Protein AF-X0V8N0-F1 (afdb_monomer_lite)

pLDDT: mean 82.79, std 15.06, range [42.12, 96.75]

Radius of gyration: 15.92 Å; chains: 1; bounding box: 40×31×39 Å

Foldseek 3Di:
DDWDDDLWIKDKWWDDFQAKTKDKDFDVPDPVCPVPDFAALVVDWKKKKKKKAWQDKDWDDQPWWKFKWWKWWKQALVRDIAMEIETAAIHVVLVPPPDFDLVPQFDFSDDDDRYTYGHNHHDDHPDMDIDIDRVSVRCCVRPNRDGNMGTNTIIIMIITGTTTITIMMIMHDTDMDD

Structure (mmCIF, N/CA/C/O backbone):
data_AF-X0V8N0-F1
#
_entry.id   AF-X0V8N0-F1
#
loop_
_atom_site.group_PDB
_atom_site.id
_atom_site.type_symbol
_atom_site.label_atom_id
_atom_site.label_alt_id
_atom_site.label_comp_id
_atom_site.label_asym_id
_atom_site.label_entity_id
_atom_site.label_seq_id
_atom_site.pdbx_PDB_ins_code
_atom_site.Cartn_x
_atom_site.Cartn_y
_atom_site.Cartn_z
_atom_site.occupancy
_atom_site.B_iso_or_equiv
_atom_site.auth_seq_id
_atom_site.auth_comp_id
_atom_site.auth_asym_id
_atom_site.auth_atom_id
_atom_site.pdbx_PDB_model_num
ATOM 1 N N . TRP A 1 1 ? 2.364 11.761 -14.036 1.00 79.00 1 TRP A N 1
ATOM 2 C CA . TRP A 1 1 ? 1.672 10.643 -13.364 1.00 79.00 1 TRP A CA 1
ATOM 3 C C . TRP A 1 1 ? 0.194 10.666 -13.740 1.00 79.00 1 TRP A C 1
ATOM 5 O O . TRP A 1 1 ? -0.303 11.727 -14.101 1.00 79.00 1 TRP A O 1
ATOM 15 N N . ASN A 1 2 ? -0.487 9.518 -13.734 1.00 86.25 2 ASN A N 1
ATOM 16 C CA . ASN A 1 2 ? -1.926 9.413 -14.002 1.00 86.25 2 ASN A CA 1
ATOM 17 C C . ASN A 1 2 ? -2.535 8.234 -13.227 1.00 86.25 2 ASN A C 1
ATOM 19 O O . ASN A 1 2 ? -1.891 7.192 -13.111 1.00 86.25 2 ASN A O 1
ATOM 23 N N . ILE A 1 3 ? -3.773 8.388 -12.754 1.00 82.44 3 ILE A N 1
ATOM 24 C CA . ILE A 1 3 ? -4.594 7.297 -12.215 1.00 82.44 3 ILE A CA 1
ATOM 25 C C . ILE A 1 3 ? -5.885 7.258 -13.029 1.00 82.44 3 ILE A C 1
ATOM 27 O O . ILE A 1 3 ? -6.584 8.267 -13.121 1.00 82.44 3 ILE A O 1
ATOM 31 N N . SER A 1 4 ? -6.209 6.111 -13.619 1.00 82.50 4 SER A N 1
ATOM 32 C CA . SER A 1 4 ? -7.462 5.916 -14.353 1.00 82.50 4 SER A CA 1
ATOM 33 C C . SER A 1 4 ? -8.326 4.856 -13.690 1.00 82.50 4 SER A C 1
ATOM 35 O O . SER A 1 4 ? -7.846 3.764 -13.390 1.00 82.50 4 SER A O 1
ATOM 37 N N . PHE A 1 5 ? -9.609 5.172 -13.532 1.00 80.31 5 PHE A N 1
ATOM 38 C CA . PHE A 1 5 ? -10.616 4.280 -12.968 1.00 80.31 5 PHE A CA 1
ATOM 39 C C . PHE A 1 5 ? -11.540 3.795 -14.085 1.00 80.31 5 PHE A C 1
ATOM 41 O O . PHE A 1 5 ? -12.177 4.595 -14.771 1.00 80.31 5 PHE A O 1
ATOM 48 N N . SER A 1 6 ? -11.577 2.484 -14.284 1.00 80.69 6 SER A N 1
ATOM 49 C CA . SER A 1 6 ? -12.434 1.789 -15.248 1.00 80.69 6 SER A CA 1
ATOM 50 C C . SER A 1 6 ? -13.005 0.537 -14.571 1.00 80.69 6 SER A C 1
ATOM 52 O O . SER A 1 6 ? -13.257 0.575 -13.369 1.00 80.69 6 SER A O 1
ATOM 54 N N . ASP A 1 7 ? -13.133 -0.583 -15.286 1.00 76.69 7 ASP A N 1
ATOM 55 C CA . ASP A 1 7 ? -13.326 -1.897 -14.657 1.00 76.69 7 ASP A CA 1
ATOM 56 C C . ASP A 1 7 ? -12.169 -2.238 -13.696 1.00 76.69 7 ASP A C 1
ATOM 58 O O . ASP A 1 7 ? -12.340 -3.025 -12.775 1.00 76.69 7 ASP A O 1
ATOM 62 N N . ARG A 1 8 ? -10.995 -1.619 -13.902 1.00 82.81 8 ARG A N 1
ATOM 63 C CA . ARG A 1 8 ? -9.809 -1.699 -13.039 1.00 82.81 8 ARG A CA 1
ATOM 64 C C . ARG A 1 8 ? -9.240 -0.321 -12.743 1.00 82.81 8 ARG A C 1
ATOM 66 O O . ARG A 1 8 ? -9.449 0.625 -13.514 1.00 82.81 8 ARG A O 1
ATOM 73 N N . THR A 1 9 ? -8.457 -0.231 -11.671 1.00 87.69 9 THR A N 1
ATOM 74 C CA . THR A 1 9 ? -7.629 0.943 -11.383 1.00 87.69 9 THR A CA 1
ATOM 75 C C . THR A 1 9 ? -6.267 0.766 -12.048 1.00 87.69 9 THR A C 1
ATOM 77 O O . THR A 1 9 ? -5.606 -0.253 -11.859 1.00 87.69 9 THR A O 1
ATOM 80 N N . SER A 1 10 ? -5.826 1.749 -12.828 1.00 90.38 10 SER A N 1
ATOM 81 C CA . SER A 1 10 ? -4.471 1.775 -13.392 1.00 90.38 10 SER A CA 1
ATOM 82 C C . SER A 1 10 ? -3.706 2.978 -12.870 1.00 90.38 10 SER A C 1
ATOM 84 O O . SER A 1 10 ? -4.224 4.093 -12.862 1.00 90.38 10 SER A O 1
ATOM 86 N N . ILE A 1 11 ? -2.469 2.741 -12.452 1.00 90.88 11 ILE A N 1
ATOM 87 C CA . ILE A 1 11 ? -1.559 3.712 -11.856 1.00 90.88 11 ILE A CA 1
ATOM 88 C C . ILE A 1 11 ? -0.336 3.787 -12.766 1.00 90.88 11 ILE A C 1
ATOM 90 O O . ILE A 1 11 ? 0.360 2.793 -12.975 1.00 90.88 11 ILE A O 1
ATOM 94 N N . ALA A 1 12 ? -0.091 4.971 -13.321 1.00 91.12 12 ALA A N 1
ATOM 95 C CA . ALA A 1 12 ? 1.043 5.242 -14.190 1.00 91.12 12 ALA A CA 1
ATOM 96 C C . ALA A 1 12 ? 1.953 6.296 -13.549 1.00 91.12 12 ALA A C 1
ATOM 98 O O . ALA A 1 12 ? 1.616 7.491 -13.519 1.00 91.12 12 ALA A O 1
ATOM 99 N N . LEU A 1 13 ? 3.123 5.864 -13.073 1.00 90.06 13 LEU A N 1
ATOM 100 C CA . LEU A 1 13 ? 4.190 6.759 -12.635 1.00 90.06 13 LEU A CA 1
ATOM 101 C C . LEU A 1 13 ? 5.225 6.873 -13.748 1.00 90.06 13 LEU A C 1
ATOM 103 O O . LEU A 1 13 ? 5.801 5.878 -14.179 1.00 90.06 13 LEU A O 1
ATOM 107 N N . ARG A 1 14 ? 5.451 8.105 -14.200 1.00 88.00 14 ARG A N 1
ATOM 108 C CA . ARG A 1 14 ? 6.528 8.433 -15.126 1.00 88.00 14 ARG A CA 1
ATOM 109 C C . ARG A 1 14 ? 7.211 9.706 -14.665 1.00 88.00 14 ARG A C 1
ATOM 111 O O . ARG A 1 14 ? 6.539 10.739 -14.573 1.00 88.00 14 ARG A O 1
ATOM 118 N N . THR A 1 15 ? 8.502 9.613 -14.385 1.00 85.00 15 THR A N 1
ATOM 119 C CA . THR A 1 15 ? 9.376 10.748 -14.061 1.00 85.00 15 THR A CA 1
ATOM 120 C C . THR A 1 15 ? 10.315 11.006 -15.246 1.00 85.00 15 THR A C 1
ATOM 122 O O . THR A 1 15 ? 10.568 10.114 -16.052 1.00 85.00 15 THR A O 1
ATOM 125 N N . PHE A 1 16 ? 10.752 12.254 -15.429 1.00 78.31 16 PHE A N 1
ATOM 126 C CA . PHE A 1 16 ? 11.549 12.684 -16.596 1.00 78.31 16 PHE A CA 1
ATOM 127 C C . PHE A 1 16 ? 12.875 13.356 -16.210 1.00 78.31 16 PHE A C 1
ATOM 129 O O . PHE A 1 16 ? 13.609 13.821 -17.079 1.00 78.31 16 PHE A O 1
ATOM 136 N N . GLY A 1 17 ? 13.166 13.454 -14.916 1.00 70.56 17 GLY A N 1
ATOM 137 C CA . GLY A 1 17 ? 14.330 14.143 -14.373 1.00 70.56 17 GLY A CA 1
ATOM 138 C C . GLY A 1 17 ? 14.713 13.563 -13.013 1.00 70.56 17 GLY A C 1
ATOM 139 O O . GLY A 1 17 ? 14.059 12.619 -12.579 1.00 70.56 17 GLY A O 1
ATOM 140 N N . PRO A 1 18 ? 15.730 14.135 -12.345 1.00 69.00 18 PRO A N 1
ATOM 141 C CA . PRO A 1 18 ? 16.328 13.604 -11.117 1.00 69.00 18 PRO A CA 1
ATOM 142 C C . PRO A 1 18 ? 15.423 13.716 -9.867 1.00 69.00 18 PRO A C 1
ATOM 144 O O . PRO A 1 18 ? 15.876 13.5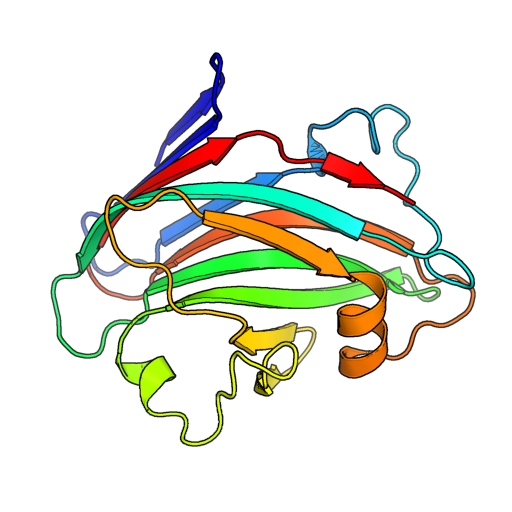07 -8.743 1.00 69.00 18 PRO A O 1
ATOM 147 N N . GLU A 1 19 ? 14.172 14.142 -10.039 1.00 72.31 19 GLU A N 1
ATOM 148 C CA . GLU A 1 19 ? 13.225 14.337 -8.947 1.00 72.31 19 GLU A CA 1
ATOM 149 C C . GLU A 1 19 ? 12.483 13.030 -8.666 1.00 72.31 19 GLU A C 1
ATOM 151 O O . GLU A 1 19 ? 11.993 12.365 -9.585 1.00 72.31 19 GLU A O 1
ATOM 156 N N . GLY A 1 20 ? 12.374 12.690 -7.380 1.00 74.81 20 GLY A N 1
ATOM 157 C CA . GLY A 1 20 ? 11.591 11.547 -6.934 1.00 74.81 20 GLY A CA 1
ATOM 158 C C . GLY A 1 20 ? 10.132 11.633 -7.386 1.00 74.81 20 GLY A C 1
ATOM 159 O O . GLY A 1 20 ? 9.545 12.711 -7.514 1.00 74.81 20 GLY A O 1
ATOM 160 N N . GLY A 1 21 ? 9.545 10.473 -7.654 1.00 81.31 21 GLY A N 1
ATOM 161 C CA . GLY A 1 21 ? 8.157 10.326 -8.055 1.00 81.31 21 GLY A CA 1
ATOM 162 C C . GLY A 1 21 ? 7.357 9.677 -6.940 1.00 81.31 21 GLY A C 1
ATOM 163 O O . GLY A 1 21 ? 7.787 8.684 -6.374 1.00 81.31 21 GLY A O 1
ATOM 164 N N . HIS A 1 22 ? 6.169 10.202 -6.658 1.00 87.12 22 HIS A N 1
ATOM 165 C CA . HIS A 1 22 ? 5.239 9.597 -5.709 1.00 87.12 22 HIS A CA 1
ATOM 166 C C . HIS A 1 22 ? 3.826 9.627 -6.291 1.00 87.12 22 HIS A C 1
ATOM 168 O O . HIS A 1 22 ? 3.330 10.682 -6.704 1.00 87.12 22 HIS A O 1
ATOM 174 N N . ILE A 1 23 ? 3.157 8.477 -6.313 1.00 88.00 23 ILE A N 1
ATOM 175 C CA . ILE A 1 23 ? 1.736 8.366 -6.642 1.00 88.00 23 ILE A CA 1
ATOM 176 C C . ILE A 1 23 ? 1.080 7.312 -5.749 1.00 88.00 23 ILE A C 1
ATOM 178 O O . ILE A 1 23 ? 1.570 6.195 -5.633 1.00 88.00 23 ILE A O 1
ATOM 182 N N . ALA A 1 24 ? -0.056 7.655 -5.144 1.00 86.69 24 ALA A N 1
ATOM 183 C CA . ALA A 1 24 ? -0.789 6.770 -4.243 1.00 86.69 24 ALA A CA 1
ATOM 184 C C . ALA A 1 24 ? -2.293 6.773 -4.551 1.00 86.69 24 ALA A C 1
ATOM 186 O O . ALA A 1 24 ? -2.848 7.782 -4.993 1.00 86.69 24 ALA A O 1
ATOM 187 N N . THR A 1 25 ? -2.972 5.649 -4.309 1.00 83.94 25 THR A N 1
ATOM 188 C CA . THR A 1 25 ? -4.434 5.520 -4.440 1.00 83.94 25 THR A CA 1
ATOM 189 C C . THR A 1 25 ? -4.998 4.446 -3.506 1.00 83.94 25 THR A C 1
ATOM 191 O O . THR A 1 25 ? -4.329 3.451 -3.240 1.00 83.94 25 THR A O 1
ATOM 194 N N . GLY A 1 26 ? -6.217 4.613 -2.977 1.00 79.94 26 GLY A N 1
ATOM 195 C CA . GLY A 1 26 ? -6.785 3.627 -2.048 1.00 79.94 26 GLY A CA 1
ATOM 196 C C . GLY A 1 26 ? -8.053 4.038 -1.299 1.00 79.94 26 GLY A C 1
ATOM 197 O O . GLY A 1 26 ? -8.859 4.827 -1.786 1.00 79.94 26 GLY A O 1
ATOM 198 N N . MET A 1 27 ? -8.205 3.518 -0.078 1.00 69.25 27 MET A N 1
ATOM 199 C CA . MET A 1 27 ? -9.413 3.540 0.751 1.00 69.25 27 MET A CA 1
ATOM 200 C C . MET A 1 27 ? -9.939 4.930 1.126 1.00 69.25 27 MET A C 1
ATOM 202 O O . MET A 1 27 ? -11.131 5.025 1.403 1.00 69.25 27 MET A O 1
ATOM 206 N N . TRP A 1 28 ? -9.139 6.001 1.018 1.00 59.88 28 TRP A N 1
ATOM 207 C CA . TRP A 1 28 ? -9.620 7.399 1.040 1.00 59.88 28 TRP A CA 1
ATOM 208 C C . TRP A 1 28 ? -10.804 7.634 0.077 1.00 59.88 28 TRP A C 1
ATOM 210 O O . TRP A 1 28 ? -11.594 8.552 0.269 1.00 59.88 28 TRP A O 1
ATOM 220 N N . TRP A 1 29 ? -10.918 6.801 -0.964 1.00 46.91 29 TRP A N 1
ATOM 221 C CA . TRP A 1 29 ? -11.922 6.881 -2.024 1.00 46.91 29 TRP A CA 1
ATOM 222 C C . TRP A 1 29 ? -13.016 5.802 -1.974 1.00 46.91 29 TRP A C 1
ATOM 224 O O . TRP A 1 29 ? -13.990 5.889 -2.724 1.00 46.91 29 TRP A O 1
ATOM 234 N N . THR A 1 30 ? -12.892 4.773 -1.132 1.00 46.81 30 THR A N 1
ATOM 235 C CA . THR A 1 30 ? -13.873 3.668 -1.087 1.00 46.81 30 THR A CA 1
ATOM 236 C C . THR A 1 30 ? -14.949 3.913 -0.024 1.00 46.81 30 THR A C 1
ATOM 238 O O . THR A 1 30 ? -14.816 4.783 0.835 1.00 46.81 30 THR A O 1
ATOM 241 N N . SER A 1 31 ? -16.039 3.141 -0.060 1.00 47.19 31 SER A N 1
ATOM 242 C CA . SER A 1 31 ? -17.179 3.293 0.855 1.00 47.19 31 SER A CA 1
ATOM 243 C C . SER A 1 31 ? -16.845 3.217 2.345 1.00 47.19 31 SER A C 1
ATOM 245 O O . SER A 1 31 ? -17.642 3.720 3.127 1.00 47.19 31 SER A O 1
ATOM 247 N N . GLY A 1 32 ? -15.689 2.663 2.732 1.00 49.94 32 GLY A N 1
ATOM 248 C CA . GLY A 1 32 ? -15.257 2.598 4.133 1.00 49.94 32 GLY A CA 1
ATOM 249 C C . GLY A 1 32 ? -15.078 3.966 4.802 1.00 49.94 32 GLY A C 1
ATOM 250 O O . GLY A 1 32 ? -15.234 4.060 6.009 1.00 49.94 32 GLY A O 1
ATOM 251 N N . PHE A 1 33 ? -14.831 5.027 4.021 1.00 52.66 33 PHE A N 1
ATOM 252 C CA . PHE A 1 33 ? -14.655 6.401 4.512 1.00 52.66 33 PHE A CA 1
ATOM 253 C C . PHE A 1 33 ? -15.717 7.390 4.022 1.00 52.66 33 PHE A C 1
ATOM 255 O O . PHE A 1 33 ? -15.594 8.589 4.271 1.00 52.66 33 PHE A O 1
ATOM 262 N N . LYS A 1 34 ? -16.774 6.933 3.335 1.00 50.12 34 LYS A N 1
ATOM 263 C CA . LYS A 1 34 ? -17.799 7.834 2.765 1.00 50.12 34 LYS A CA 1
ATOM 264 C C . LYS A 1 34 ? -18.499 8.717 3.804 1.00 50.12 34 LYS A C 1
ATOM 266 O O . LYS A 1 34 ? -19.046 9.749 3.427 1.00 50.12 34 LYS A O 1
ATOM 271 N N . GLU A 1 35 ? -18.447 8.344 5.079 1.00 56.09 35 GLU A N 1
ATOM 272 C CA . GLU A 1 35 ? -19.010 9.117 6.194 1.00 56.09 35 GLU A CA 1
ATOM 273 C C . GLU A 1 35 ? -17.942 9.872 7.010 1.00 56.09 35 GLU A C 1
ATOM 275 O O . GLU A 1 35 ? -18.258 10.527 7.997 1.00 56.09 35 GLU A O 1
ATOM 280 N N . GLY A 1 36 ? -16.669 9.827 6.594 1.00 59.66 36 GLY A N 1
ATOM 281 C CA . GLY A 1 36 ? -15.554 10.484 7.284 1.00 59.66 36 GLY A CA 1
ATOM 282 C C . GLY A 1 36 ? -15.128 9.808 8.592 1.00 59.66 36 GLY A C 1
ATOM 283 O O . GLY A 1 36 ? -14.271 10.338 9.301 1.00 59.66 36 GLY A O 1
ATOM 284 N N . GLU A 1 37 ? -15.695 8.646 8.924 1.00 72.62 37 GLU A N 1
ATOM 285 C CA . GLU A 1 37 ? -15.377 7.927 10.154 1.00 72.62 37 GLU A CA 1
ATOM 286 C C . GLU A 1 37 ? -14.141 7.033 9.984 1.00 72.62 37 GLU A C 1
ATOM 288 O O . GLU A 1 37 ? -14.103 6.134 9.148 1.00 72.62 37 GLU A O 1
ATOM 293 N N . LYS A 1 38 ? -13.112 7.283 10.802 1.00 86.62 38 LYS A N 1
ATOM 294 C CA . LYS A 1 38 ? -11.917 6.430 10.897 1.00 86.62 38 LYS A CA 1
ATOM 295 C C . LYS A 1 38 ? -12.249 5.140 11.647 1.00 86.62 38 LYS A C 1
ATOM 297 O O . LYS A 1 38 ? -12.851 5.201 12.725 1.00 86.62 38 LYS A O 1
ATOM 302 N N . ILE A 1 39 ? -11.800 4.000 11.120 1.00 89.75 39 ILE A N 1
ATOM 303 C CA . ILE A 1 39 ? -12.107 2.670 11.666 1.00 89.75 39 ILE A CA 1
ATOM 304 C C . ILE A 1 39 ? -11.322 2.465 12.973 1.00 89.75 39 ILE A C 1
ATOM 306 O O . ILE A 1 39 ? -10.093 2.564 12.949 1.00 89.75 39 ILE A O 1
ATOM 310 N N . PRO A 1 40 ? -11.972 2.186 14.118 1.00 92.75 40 PRO A N 1
ATOM 311 C CA . PRO A 1 40 ? -11.268 1.855 15.356 1.00 92.75 40 PRO A CA 1
ATOM 312 C C . PRO A 1 40 ? -10.391 0.613 15.174 1.00 92.75 40 PRO A C 1
ATOM 314 O O . PRO A 1 40 ? -10.826 -0.354 14.560 1.00 92.75 40 PRO A O 1
ATOM 317 N N . LEU A 1 41 ? -9.171 0.618 15.713 1.00 94.44 41 LEU A N 1
ATOM 318 C CA . LEU A 1 41 ? -8.265 -0.535 15.612 1.00 94.44 41 LEU A CA 1
ATOM 319 C C . LEU A 1 41 ? -8.323 -1.451 16.834 1.00 94.44 41 LEU A C 1
ATOM 321 O O . LEU A 1 41 ? -8.168 -2.665 16.710 1.00 94.44 41 LEU A O 1
ATOM 325 N N . TYR A 1 42 ? -8.564 -0.893 18.021 1.00 95.00 42 TYR A N 1
ATOM 326 C CA . TYR A 1 42 ? -8.617 -1.685 19.246 1.00 95.00 42 TYR A CA 1
ATOM 327 C C . TYR A 1 42 ? -9.742 -2.728 19.168 1.00 95.00 42 TYR A C 1
ATOM 329 O O . TYR A 1 42 ? -10.893 -2.391 18.891 1.00 95.00 42 TYR A O 1
ATOM 337 N N . ASN A 1 43 ? -9.400 -4.002 19.387 1.00 93.62 43 ASN A N 1
ATOM 338 C CA . ASN A 1 43 ? -10.296 -5.160 19.240 1.00 93.62 43 ASN A CA 1
ATOM 339 C C . ASN A 1 43 ? -10.952 -5.324 17.854 1.00 93.62 43 ASN A C 1
ATOM 341 O O . ASN A 1 43 ? -11.946 -6.039 17.737 1.00 93.62 43 ASN A O 1
ATOM 345 N N . THR A 1 44 ? -10.401 -4.703 16.809 1.00 93.50 44 THR A N 1
ATOM 346 C CA . THR A 1 44 ? -10.930 -4.782 15.440 1.00 93.50 44 THR A CA 1
ATOM 347 C C . THR A 1 44 ? -9.902 -5.434 14.522 1.00 93.50 44 THR A C 1
ATOM 349 O O . THR A 1 44 ? -8.719 -5.082 14.538 1.00 93.50 44 THR A O 1
ATOM 352 N N . ARG A 1 45 ? -10.339 -6.407 13.715 1.00 94.94 45 ARG A N 1
ATOM 353 C CA . ARG A 1 45 ? -9.460 -7.123 12.786 1.00 94.94 45 ARG A CA 1
ATOM 354 C C . ARG A 1 45 ? -9.686 -6.632 11.366 1.00 94.94 45 ARG A C 1
ATOM 356 O O . ARG A 1 45 ? -10.716 -6.914 10.773 1.00 94.94 45 ARG A O 1
ATOM 363 N N . ILE A 1 46 ? -8.675 -5.985 10.807 1.00 93.06 46 ILE A N 1
ATOM 364 C CA . ILE A 1 46 ? -8.680 -5.444 9.459 1.00 93.06 46 ILE A CA 1
ATOM 365 C C . ILE A 1 46 ? -7.972 -6.412 8.516 1.00 93.06 46 ILE A C 1
ATOM 367 O O . ILE A 1 46 ? -6.784 -6.700 8.680 1.00 93.06 46 ILE A O 1
ATOM 371 N N . LEU A 1 47 ? -8.702 -6.884 7.509 1.00 93.38 47 LEU A N 1
ATOM 372 C CA . LEU A 1 47 ? -8.175 -7.656 6.390 1.00 93.38 47 LEU A CA 1
ATOM 373 C C . LEU A 1 47 ? -8.245 -6.823 5.111 1.00 93.38 47 LEU A C 1
ATOM 375 O O . LEU A 1 47 ? -9.267 -6.189 4.841 1.00 93.38 47 LEU A O 1
ATOM 379 N N . VAL A 1 48 ? -7.176 -6.858 4.319 1.00 92.44 48 VAL A N 1
ATOM 380 C CA . VAL A 1 48 ? -7.104 -6.212 3.005 1.00 92.44 48 VAL A CA 1
ATOM 381 C C . VAL A 1 48 ? -6.925 -7.290 1.946 1.00 92.44 48 VAL A C 1
ATOM 383 O O . VAL A 1 48 ? -5.933 -8.016 1.965 1.00 92.44 48 VAL A O 1
ATOM 386 N N . ASP A 1 49 ? -7.883 -7.390 1.032 1.00 92.75 49 ASP A N 1
ATOM 387 C CA . ASP A 1 49 ? -7.831 -8.280 -0.126 1.00 92.75 49 ASP A CA 1
ATOM 388 C C . ASP A 1 49 ? -7.664 -7.434 -1.387 1.00 92.75 49 ASP A C 1
ATOM 390 O O . ASP A 1 49 ? -8.367 -6.437 -1.532 1.00 92.75 49 ASP A O 1
ATOM 394 N N . PHE A 1 50 ? -6.742 -7.788 -2.280 1.00 92.50 50 PHE A N 1
ATOM 395 C CA . PHE A 1 50 ? -6.542 -7.063 -3.537 1.00 92.50 50 PHE A CA 1
ATOM 396 C C . PHE A 1 50 ? -5.779 -7.890 -4.571 1.00 92.50 50 PHE A C 1
ATOM 398 O O . PHE A 1 50 ? -4.966 -8.749 -4.229 1.00 92.50 50 PHE A O 1
ATOM 405 N N . ASP A 1 51 ? -6.026 -7.601 -5.846 1.00 93.81 51 ASP A N 1
ATOM 406 C CA . ASP A 1 51 ? -5.292 -8.166 -6.971 1.00 93.81 51 ASP A CA 1
ATOM 407 C C . ASP A 1 51 ? -4.422 -7.087 -7.611 1.00 93.81 51 ASP A C 1
ATOM 409 O O . ASP A 1 51 ? -4.879 -5.968 -7.856 1.00 93.81 51 ASP A O 1
ATOM 413 N N . VAL A 1 52 ? -3.175 -7.423 -7.937 1.00 94.94 52 VAL A N 1
ATOM 414 C CA . VAL A 1 52 ? -2.265 -6.508 -8.636 1.00 94.94 52 VAL A CA 1
ATOM 415 C C . VAL A 1 52 ? -1.522 -7.185 -9.768 1.00 94.94 52 VAL A C 1
ATOM 417 O O . VAL A 1 52 ? -1.229 -8.381 -9.734 1.00 94.94 52 VAL A O 1
ATOM 420 N N . LYS A 1 53 ? -1.168 -6.381 -10.766 1.00 95.56 53 LYS A N 1
ATOM 421 C CA . LYS A 1 53 ? -0.244 -6.754 -11.833 1.00 95.56 53 LYS A CA 1
ATOM 422 C C . LYS A 1 53 ? 0.600 -5.550 -12.207 1.00 95.56 53 LYS A C 1
ATOM 424 O O . LYS A 1 53 ? 0.077 -4.501 -12.581 1.00 95.56 53 LYS A O 1
ATOM 429 N N . VAL A 1 54 ? 1.911 -5.739 -12.211 1.00 93.62 54 VAL A N 1
ATOM 430 C CA . VAL A 1 54 ? 2.860 -4.734 -12.695 1.00 93.62 54 VAL A CA 1
ATOM 431 C C . VAL A 1 54 ? 3.195 -5.072 -14.141 1.00 93.62 54 VAL A C 1
ATOM 433 O O . VAL A 1 54 ? 3.868 -6.063 -14.424 1.00 93.62 54 VAL A O 1
ATOM 436 N N . SER A 1 55 ? 2.659 -4.293 -15.078 1.00 93.00 55 SER A N 1
ATOM 437 C CA . SER A 1 55 ? 2.842 -4.522 -16.518 1.00 93.00 55 SER A CA 1
ATOM 438 C C . SER A 1 55 ? 4.083 -3.828 -17.076 1.00 93.00 55 SER A C 1
ATOM 440 O O . SER A 1 55 ? 4.605 -4.218 -18.123 1.00 93.00 55 SER A O 1
ATOM 442 N N . ARG A 1 56 ? 4.585 -2.814 -16.368 1.00 90.06 56 ARG A N 1
ATOM 443 C CA . ARG A 1 56 ? 5.842 -2.138 -16.683 1.00 90.06 56 ARG A CA 1
ATOM 444 C C . ARG A 1 56 ? 6.532 -1.700 -15.402 1.00 90.06 56 ARG A C 1
ATOM 446 O O . ARG A 1 56 ? 5.875 -1.142 -14.529 1.00 90.06 56 ARG A O 1
ATOM 453 N N . PHE A 1 57 ? 7.835 -1.937 -15.332 1.00 85.62 57 PHE A N 1
ATOM 454 C CA . PHE A 1 57 ? 8.693 -1.503 -14.238 1.00 85.62 57 PHE A CA 1
ATOM 455 C C . PHE A 1 57 ? 10.102 -1.288 -14.788 1.00 85.62 57 PHE A C 1
ATOM 457 O O . PHE A 1 57 ? 10.898 -2.222 -14.876 1.00 85.62 57 PHE A O 1
ATOM 464 N N . ASN A 1 58 ? 10.368 -0.072 -15.255 1.00 83.06 58 ASN A N 1
ATOM 465 C CA . ASN A 1 58 ? 11.661 0.307 -15.813 1.00 83.06 58 ASN A CA 1
ATOM 466 C C . ASN A 1 58 ? 12.294 1.382 -14.928 1.00 83.06 58 ASN A C 1
ATOM 468 O O . ASN A 1 58 ? 11.621 2.356 -14.587 1.00 83.06 58 ASN A O 1
ATOM 472 N N . TYR A 1 59 ? 13.578 1.219 -14.621 1.00 75.81 59 TYR A N 1
ATOM 473 C CA . TYR A 1 59 ? 14.411 2.195 -13.920 1.00 75.81 59 TYR A CA 1
ATOM 474 C C . TYR A 1 59 ? 15.793 2.242 -14.588 1.00 75.81 59 TYR A C 1
ATOM 476 O O . TYR A 1 59 ? 16.249 1.235 -15.140 1.00 75.81 59 TYR A O 1
ATOM 484 N N . GLU A 1 60 ? 16.417 3.421 -14.631 1.00 63.16 60 GLU A N 1
ATOM 485 C CA . GLU A 1 60 ? 17.585 3.665 -15.488 1.00 63.16 60 GLU A CA 1
ATOM 486 C C . GLU A 1 60 ? 18.920 3.187 -14.893 1.00 63.16 60 GLU A C 1
ATOM 488 O O . GLU A 1 60 ? 19.773 2.743 -15.668 1.00 63.16 60 GLU A O 1
ATOM 493 N N . ALA A 1 61 ? 19.124 3.218 -13.566 1.00 65.81 61 ALA A N 1
ATOM 494 C CA . ALA A 1 61 ? 20.408 2.850 -12.965 1.00 65.81 61 ALA A CA 1
ATOM 495 C C . ALA A 1 61 ? 20.326 1.675 -11.961 1.00 65.81 61 ALA A C 1
ATOM 497 O O . ALA A 1 61 ? 19.445 1.615 -11.101 1.00 65.81 61 ALA A O 1
ATOM 498 N N . PRO A 1 62 ? 21.286 0.726 -12.006 1.00 58.28 62 PRO A N 1
ATOM 499 C CA . PRO A 1 62 ? 21.485 -0.247 -10.936 1.00 58.28 62 PRO A CA 1
ATOM 500 C C . PRO A 1 62 ? 21.854 0.490 -9.641 1.00 58.28 62 PRO A C 1
ATOM 502 O O . PRO A 1 62 ? 22.959 1.016 -9.534 1.00 58.28 62 PRO A O 1
ATOM 505 N N . GLY A 1 63 ? 20.937 0.541 -8.676 1.00 58.69 63 GLY A N 1
ATOM 506 C CA . GLY A 1 63 ? 21.131 1.301 -7.437 1.00 58.69 63 GLY A CA 1
ATOM 507 C C . GLY A 1 63 ? 19.950 2.189 -7.048 1.00 58.69 63 GLY A C 1
ATOM 508 O O . GLY A 1 63 ? 19.864 2.618 -5.904 1.00 58.69 63 GLY A O 1
ATOM 509 N N . ASP A 1 64 ? 19.049 2.463 -7.990 1.00 69.88 64 ASP A N 1
ATOM 510 C CA . ASP A 1 64 ? 17.928 3.372 -7.755 1.00 69.88 64 ASP A CA 1
ATOM 511 C C . ASP A 1 64 ? 16.868 2.742 -6.870 1.00 69.88 64 ASP A C 1
ATOM 513 O O . ASP A 1 64 ? 16.559 1.558 -7.021 1.00 69.88 64 ASP A O 1
ATOM 517 N N . TRP A 1 65 ? 16.275 3.544 -5.990 1.00 77.69 65 TRP A N 1
ATOM 518 C CA . TRP A 1 65 ? 15.160 3.122 -5.158 1.00 77.69 65 TRP A CA 1
ATOM 519 C C . TRP A 1 65 ? 13.837 3.349 -5.891 1.00 77.69 65 TRP A C 1
ATOM 521 O O . TRP A 1 65 ? 13.520 4.462 -6.319 1.00 77.69 65 TRP A O 1
ATOM 531 N N . LEU A 1 66 ? 13.085 2.266 -6.072 1.00 83.25 66 LEU A N 1
ATOM 532 C CA . LEU A 1 66 ? 11.750 2.269 -6.656 1.00 83.25 66 LEU A CA 1
ATOM 533 C C . LEU A 1 66 ? 10.957 1.136 -6.009 1.00 83.25 66 LEU A C 1
ATOM 535 O O . LEU A 1 66 ? 11.338 -0.027 -6.145 1.00 83.25 66 LEU A O 1
ATOM 539 N N . ARG A 1 67 ? 9.834 1.470 -5.378 1.00 88.31 67 ARG A N 1
ATOM 540 C CA . ARG A 1 67 ? 8.997 0.515 -4.654 1.00 88.31 67 ARG A CA 1
ATOM 541 C C . ARG A 1 67 ? 7.522 0.629 -4.997 1.00 88.31 67 ARG A C 1
ATOM 543 O O . ARG A 1 67 ? 7.026 1.661 -5.459 1.00 88.31 67 ARG A O 1
ATOM 550 N N . ILE A 1 68 ? 6.819 -0.466 -4.742 1.00 92.88 68 ILE A N 1
ATOM 551 C CA . ILE A 1 68 ? 5.369 -0.567 -4.770 1.00 92.88 68 ILE A CA 1
ATOM 552 C C . ILE A 1 68 ? 4.920 -1.271 -3.491 1.00 92.88 68 ILE A C 1
ATOM 554 O O . ILE A 1 68 ? 5.307 -2.416 -3.229 1.00 92.88 68 ILE A O 1
ATOM 558 N N . ALA A 1 69 ? 4.074 -0.592 -2.724 1.00 93.81 69 ALA A N 1
ATOM 559 C CA . ALA A 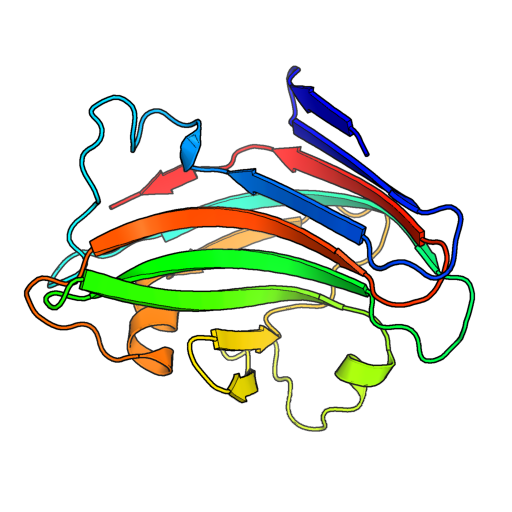1 69 ? 3.675 -1.040 -1.398 1.00 93.81 69 ALA A CA 1
ATOM 560 C C . ALA A 1 69 ? 2.175 -0.886 -1.159 1.00 93.81 69 ALA A C 1
ATOM 562 O O . ALA A 1 69 ? 1.520 -0.010 -1.732 1.00 93.81 69 ALA A O 1
ATOM 563 N N . LEU A 1 70 ? 1.636 -1.726 -0.274 1.00 95.00 70 LEU A N 1
ATOM 564 C CA . LEU A 1 70 ? 0.388 -1.446 0.427 1.00 95.00 70 LEU A CA 1
ATOM 565 C C . LEU A 1 70 ? 0.752 -0.712 1.717 1.00 95.00 70 LEU A C 1
ATOM 567 O O . LEU A 1 70 ? 1.361 -1.294 2.606 1.00 95.00 70 LEU A O 1
ATOM 571 N N . ALA A 1 71 ? 0.359 0.543 1.831 1.00 94.75 71 ALA A N 1
ATOM 572 C CA . ALA A 1 71 ? 0.600 1.380 2.990 1.00 94.75 71 ALA A CA 1
ATOM 573 C C . ALA A 1 71 ? -0.699 1.655 3.752 1.00 94.75 71 ALA A C 1
ATOM 575 O O . ALA A 1 71 ? -1.794 1.679 3.181 1.00 94.75 71 ALA A O 1
ATOM 576 N N . CYS A 1 72 ? -0.588 1.885 5.055 1.00 94.69 72 CYS A N 1
ATOM 577 C CA . CYS A 1 72 ? -1.679 2.404 5.860 1.00 94.69 72 CYS A CA 1
ATOM 578 C C . CYS A 1 72 ? -1.206 3.469 6.842 1.00 94.69 72 CYS A C 1
ATOM 580 O O . CYS A 1 72 ? -0.146 3.328 7.452 1.00 94.69 72 CYS A O 1
ATOM 582 N N . ALA A 1 73 ? -2.044 4.483 7.041 1.00 94.69 73 ALA A N 1
ATOM 583 C CA . ALA A 1 73 ? -1.878 5.475 8.090 1.00 94.69 73 ALA A CA 1
ATOM 584 C C . ALA A 1 73 ? -2.756 5.111 9.291 1.00 94.69 73 ALA A C 1
ATOM 586 O O . ALA A 1 73 ? -3.941 4.793 9.143 1.00 94.69 73 ALA A O 1
ATOM 587 N N . VAL A 1 74 ? -2.187 5.194 10.488 1.00 95.12 74 VAL A N 1
ATOM 588 C CA . VAL A 1 74 ? -2.886 5.023 11.761 1.00 95.12 74 VAL A CA 1
ATOM 589 C C . VAL A 1 74 ? -2.824 6.331 12.526 1.00 95.12 74 VAL A C 1
ATOM 591 O O . VAL A 1 74 ? -1.741 6.792 12.877 1.00 95.12 74 VAL A O 1
ATOM 594 N N . GLN A 1 75 ? -3.990 6.894 12.834 1.00 95.31 75 GLN A N 1
ATOM 595 C CA . GLN A 1 75 ? -4.085 7.989 13.783 1.00 95.31 75 GLN A CA 1
ATOM 596 C C . GLN A 1 75 ? -4.089 7.429 15.201 1.00 95.31 75 GLN A C 1
ATOM 598 O O . GLN A 1 75 ? -4.965 6.647 15.576 1.00 95.31 75 GLN A O 1
ATOM 603 N N . ARG A 1 76 ? -3.131 7.869 16.003 1.00 96.25 76 ARG A N 1
ATOM 604 C CA . ARG A 1 76 ? -3.025 7.556 17.421 1.00 96.25 76 ARG A CA 1
ATOM 605 C C . ARG A 1 76 ? -4.076 8.295 18.239 1.00 96.25 76 ARG A C 1
ATOM 607 O O . ARG A 1 76 ? -4.549 9.364 17.850 1.00 96.25 76 ARG A O 1
ATOM 614 N N . GLY A 1 77 ? -4.369 7.789 19.435 1.00 93.25 77 GLY A N 1
ATOM 615 C CA . GLY A 1 77 ? -5.274 8.462 20.380 1.00 93.25 77 GLY A CA 1
ATOM 616 C C . GLY A 1 77 ? -4.855 9.896 20.764 1.00 93.25 77 GLY A C 1
ATOM 617 O O . GLY A 1 77 ? -5.706 10.701 21.136 1.00 93.25 77 GLY A O 1
ATOM 618 N N . ASN A 1 78 ? -3.566 10.239 20.640 1.00 94.31 78 ASN A N 1
ATOM 619 C CA . ASN A 1 78 ? -3.032 11.593 20.854 1.00 94.31 78 ASN A CA 1
ATOM 620 C C . ASN A 1 78 ? -3.063 12.486 19.592 1.00 94.31 78 ASN A C 1
ATOM 622 O O . ASN A 1 78 ? -2.685 13.653 19.668 1.00 94.31 78 ASN A O 1
ATOM 626 N N . GLY A 1 79 ? -3.512 11.958 18.449 1.00 92.44 79 GLY A N 1
ATOM 627 C CA . GLY A 1 79 ? -3.598 12.658 17.169 1.00 92.44 79 GLY A CA 1
ATOM 628 C C . GLY A 1 79 ? -2.381 12.513 16.251 1.00 92.44 79 GLY A C 1
ATOM 629 O O . GLY A 1 79 ? -2.489 12.921 15.096 1.00 92.44 79 GLY A O 1
ATOM 630 N N . GLU A 1 80 ? -1.268 11.931 16.713 1.00 94.81 80 GLU A N 1
ATOM 631 C CA . G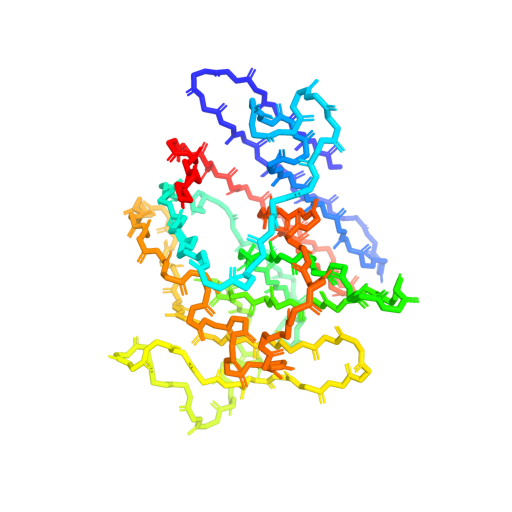LU A 1 80 ? -0.113 11.608 15.860 1.00 94.81 80 GLU A CA 1
ATOM 632 C C . GLU A 1 80 ? -0.499 10.583 14.787 1.00 94.81 80 GLU A C 1
ATOM 634 O O . GLU A 1 80 ? -1.402 9.772 14.994 1.00 94.81 80 GLU A O 1
ATOM 639 N N . VAL A 1 81 ? 0.187 10.601 13.645 1.00 95.38 81 VAL A N 1
ATOM 640 C CA . VAL A 1 81 ? -0.032 9.641 12.558 1.00 95.38 81 VAL A CA 1
ATOM 641 C C . VAL A 1 81 ? 1.230 8.814 12.380 1.00 95.38 81 VAL A C 1
ATOM 643 O O . VAL A 1 81 ? 2.323 9.368 12.357 1.00 95.38 81 VAL A 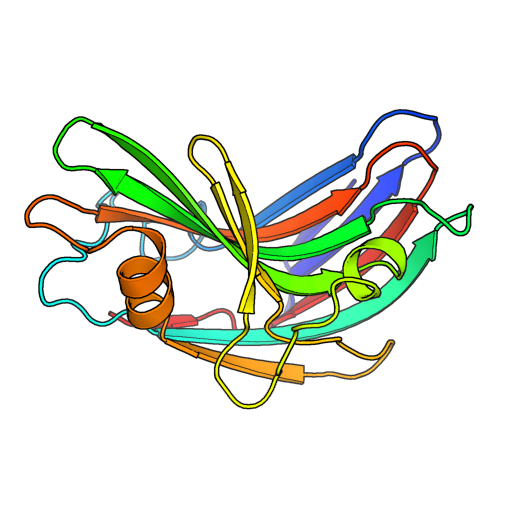O 1
ATOM 646 N N . VAL A 1 82 ? 1.069 7.497 12.286 1.00 95.69 82 VAL A N 1
ATOM 647 C CA . VAL A 1 82 ? 2.151 6.555 11.982 1.00 95.69 82 VAL A CA 1
ATOM 648 C C . VAL A 1 82 ? 1.784 5.698 10.779 1.00 95.69 82 VAL A C 1
ATOM 650 O O . VAL A 1 82 ? 0.606 5.427 10.537 1.00 95.69 82 VAL A O 1
ATOM 653 N N . TYR A 1 83 ? 2.790 5.245 10.047 1.00 95.56 83 TYR A N 1
ATOM 654 C CA . TYR A 1 83 ? 2.658 4.541 8.785 1.00 95.56 83 TYR A CA 1
ATOM 655 C C . TYR A 1 83 ? 3.199 3.122 8.902 1.00 95.56 83 TYR A C 1
ATOM 657 O O . TYR A 1 83 ? 4.241 2.862 9.507 1.00 95.56 83 TYR A O 1
ATOM 665 N N . THR A 1 84 ? 2.448 2.181 8.344 1.00 95.69 84 THR A N 1
ATOM 666 C CA . THR A 1 84 ? 2.898 0.802 8.145 1.00 95.69 84 THR A CA 1
ATOM 667 C C . THR A 1 84 ? 2.835 0.502 6.664 1.00 95.69 84 THR A C 1
ATOM 669 O O . THR A 1 84 ? 1.775 0.664 6.061 1.00 95.69 84 THR A O 1
ATOM 672 N N . GLU A 1 85 ? 3.945 0.064 6.087 1.00 94.12 85 GLU A N 1
ATOM 673 C CA . GLU A 1 85 ? 4.083 -0.114 4.643 1.00 94.12 85 GLU A CA 1
ATOM 674 C C . GLU A 1 85 ? 4.529 -1.537 4.337 1.00 94.12 85 GLU A C 1
ATOM 676 O O . GLU A 1 85 ? 5.374 -2.099 5.030 1.00 94.12 85 GLU A O 1
ATOM 681 N N . LEU A 1 86 ? 3.882 -2.157 3.355 1.00 93.56 86 LEU A N 1
ATOM 682 C CA . LEU A 1 86 ? 4.049 -3.558 2.997 1.00 93.56 86 LEU A CA 1
ATOM 683 C C . LEU A 1 86 ? 4.473 -3.647 1.532 1.00 93.56 86 LEU A C 1
ATOM 685 O O . LEU A 1 86 ? 3.637 -3.679 0.622 1.00 93.56 86 LEU A O 1
ATOM 689 N N . ASP A 1 87 ? 5.778 -3.695 1.324 1.00 90.50 87 ASP A N 1
ATOM 690 C CA . ASP A 1 87 ? 6.425 -3.695 0.024 1.00 90.50 87 ASP A CA 1
ATOM 691 C C . ASP A 1 87 ? 6.258 -5.065 -0.626 1.00 90.50 87 ASP A C 1
ATOM 693 O O . ASP A 1 87 ? 6.704 -6.099 -0.108 1.00 90.50 87 ASP A O 1
ATOM 697 N N . PHE A 1 88 ? 5.594 -5.077 -1.778 1.00 89.69 88 PHE A N 1
ATOM 698 C CA . PHE A 1 88 ? 5.383 -6.284 -2.576 1.00 89.69 88 PHE A CA 1
ATOM 699 C C . PHE A 1 88 ? 6.118 -6.250 -3.916 1.00 89.69 88 PHE A C 1
ATOM 701 O O . PHE A 1 88 ? 6.139 -7.252 -4.629 1.00 89.69 88 PHE A O 1
ATOM 708 N N . LEU A 1 89 ? 6.750 -5.128 -4.256 1.00 88.69 89 LEU A N 1
ATOM 709 C CA . LEU A 1 89 ? 7.753 -5.032 -5.307 1.00 88.69 89 LEU A CA 1
ATOM 710 C C . LEU A 1 89 ? 8.720 -3.911 -4.932 1.00 88.69 89 LEU A C 1
ATOM 712 O O . LEU A 1 89 ? 8.280 -2.813 -4.611 1.00 88.69 89 LEU A O 1
ATOM 716 N N . ASP A 1 90 ? 10.019 -4.187 -4.963 1.00 81.00 90 ASP A N 1
ATOM 717 C CA . ASP A 1 90 ? 11.041 -3.217 -4.575 1.00 81.00 90 ASP A CA 1
ATOM 718 C C . ASP A 1 90 ? 12.330 -3.448 -5.376 1.00 81.00 90 ASP A C 1
ATOM 720 O O . ASP A 1 90 ? 12.622 -4.574 -5.793 1.00 81.00 90 ASP A O 1
ATOM 724 N N . SER A 1 91 ? 13.094 -2.391 -5.632 1.00 71.75 91 SER A N 1
ATOM 725 C CA . SER A 1 91 ? 14.284 -2.459 -6.473 1.00 71.75 91 SER A CA 1
ATOM 726 C C . SER A 1 91 ? 15.449 -3.211 -5.788 1.00 71.75 91 SER A C 1
ATOM 728 O O . SER A 1 91 ? 15.459 -3.447 -4.578 1.00 71.75 91 SER A O 1
ATOM 730 N N . PRO A 1 92 ? 16.477 -3.650 -6.542 1.00 57.38 92 PRO A N 1
ATOM 731 C CA . PRO A 1 92 ? 17.469 -4.604 -6.037 1.00 57.38 92 PRO A CA 1
ATOM 732 C C . PRO A 1 92 ? 18.386 -4.142 -4.891 1.00 57.38 92 PRO A C 1
ATOM 734 O O . PRO A 1 92 ? 19.048 -4.987 -4.293 1.00 57.38 92 PRO A O 1
ATOM 737 N N . GLU A 1 93 ? 18.498 -2.846 -4.582 1.00 53.22 93 GLU A N 1
ATOM 738 C CA . GLU A 1 93 ? 19.329 -2.381 -3.451 1.00 53.22 93 GLU A CA 1
ATOM 739 C C . GLU A 1 93 ? 18.697 -2.746 -2.104 1.00 53.22 93 GLU A C 1
ATOM 741 O O . GLU A 1 93 ? 19.368 -3.298 -1.234 1.00 53.22 93 GLU A O 1
ATOM 746 N N . THR A 1 94 ? 17.389 -2.568 -1.959 1.00 48.94 94 THR A N 1
ATOM 747 C CA . THR A 1 94 ? 16.605 -3.006 -0.797 1.00 48.94 94 THR A CA 1
ATOM 748 C C . THR A 1 94 ? 16.460 -4.531 -0.750 1.00 48.94 94 THR A C 1
ATOM 750 O O . THR A 1 94 ? 16.427 -5.117 0.334 1.00 48.94 94 THR A O 1
ATOM 753 N N . GLN A 1 95 ? 16.537 -5.224 -1.898 1.00 48.84 95 GLN A N 1
ATOM 754 C CA . GLN A 1 95 ? 16.660 -6.693 -1.955 1.00 48.84 95 GLN A CA 1
ATOM 755 C C . GLN A 1 95 ? 17.975 -7.232 -1.346 1.00 48.84 95 GLN A C 1
ATOM 757 O O . GLN A 1 95 ? 18.063 -8.427 -1.054 1.00 48.84 95 GLN A O 1
ATOM 762 N N . LYS A 1 96 ? 18.999 -6.391 -1.113 1.00 47.72 96 LYS A N 1
ATOM 763 C CA . LYS A 1 96 ? 20.250 -6.792 -0.431 1.00 47.72 96 LYS A CA 1
ATOM 764 C C . LYS A 1 96 ? 20.115 -6.863 1.092 1.00 47.72 96 LYS A C 1
ATOM 766 O O . LYS A 1 96 ? 21.045 -7.334 1.755 1.00 47.72 96 LYS A O 1
ATOM 771 N N . HIS A 1 97 ? 18.987 -6.448 1.673 1.00 45.59 97 HIS A N 1
ATOM 772 C CA . HIS A 1 97 ? 18.738 -6.659 3.097 1.00 45.59 97 HIS A CA 1
ATOM 773 C C . HIS A 1 97 ? 18.539 -8.154 3.380 1.00 45.59 97 HIS A C 1
ATOM 775 O O . HIS A 1 97 ? 17.507 -8.750 3.080 1.00 45.59 97 HIS A O 1
ATOM 781 N N . ALA A 1 98 ? 19.565 -8.759 3.986 1.00 42.12 98 ALA A N 1
ATOM 782 C CA . ALA A 1 98 ? 19.787 -10.202 4.127 1.00 42.12 98 ALA A CA 1
ATOM 783 C C . ALA A 1 98 ? 18.761 -10.987 4.978 1.00 42.12 98 ALA A C 1
ATOM 785 O O . ALA A 1 98 ? 19.073 -12.088 5.434 1.00 42.12 98 ALA A O 1
ATOM 786 N N . LYS A 1 99 ? 17.574 -10.438 5.256 1.00 45.22 99 LYS A N 1
ATOM 787 C CA . LYS A 1 99 ? 16.610 -11.037 6.187 1.00 45.22 99 LYS A CA 1
ATOM 788 C C . LYS A 1 99 ? 15.221 -11.319 5.632 1.00 45.22 99 LYS A C 1
ATOM 790 O O . LYS A 1 99 ? 14.533 -12.065 6.301 1.00 45.22 99 LYS A O 1
ATOM 795 N N . GLY A 1 100 ? 14.830 -10.828 4.453 1.00 44.91 100 GLY A N 1
ATOM 796 C CA . GLY A 1 100 ? 13.451 -10.961 3.962 1.00 44.91 100 GLY A CA 1
ATOM 797 C C . GLY A 1 100 ? 12.986 -12.411 3.781 1.00 44.91 100 GLY A C 1
ATOM 798 O O . GLY A 1 100 ? 13.339 -13.067 2.801 1.00 44.91 100 GLY A O 1
ATOM 799 N N . ASN A 1 101 ? 12.160 -12.908 4.701 1.00 46.00 101 ASN A N 1
ATOM 800 C CA . ASN A 1 101 ? 11.476 -14.187 4.583 1.00 46.00 101 ASN A CA 1
ATOM 801 C C . ASN A 1 101 ? 9.985 -13.983 4.268 1.00 46.00 101 ASN A C 1
ATOM 803 O O . ASN A 1 101 ? 9.135 -13.850 5.150 1.00 46.00 101 ASN A O 1
ATOM 807 N N . ILE A 1 102 ? 9.674 -14.049 2.972 1.00 51.59 102 ILE A N 1
ATOM 808 C CA . ILE A 1 102 ? 8.331 -13.954 2.371 1.00 51.59 102 ILE A CA 1
ATOM 809 C C . ILE A 1 102 ? 7.323 -14.933 3.020 1.00 51.59 102 ILE A C 1
ATOM 811 O O . ILE A 1 102 ? 6.126 -14.661 3.059 1.00 51.59 102 ILE A O 1
ATOM 815 N N . LEU A 1 103 ? 7.782 -16.058 3.590 1.00 44.84 103 LEU A N 1
ATOM 816 C CA . LEU A 1 103 ? 6.914 -17.095 4.167 1.00 44.84 103 LEU A CA 1
ATOM 817 C C . LEU A 1 103 ? 6.385 -16.782 5.581 1.00 44.84 103 LEU A C 1
ATOM 819 O O . LEU A 1 103 ? 5.506 -17.500 6.055 1.00 44.84 103 LEU A O 1
ATOM 823 N N . LEU A 1 104 ? 6.896 -15.751 6.268 1.00 46.12 104 LEU A N 1
ATOM 824 C CA . LEU A 1 104 ? 6.542 -15.429 7.666 1.00 46.12 104 LEU A CA 1
ATOM 825 C C . LEU A 1 104 ? 5.828 -14.077 7.834 1.00 46.12 104 LEU A C 1
ATOM 827 O O . LEU A 1 104 ? 5.774 -13.524 8.933 1.00 46.12 104 LEU A O 1
ATOM 831 N N . GLY A 1 105 ? 5.240 -13.556 6.756 1.00 53.56 105 GLY A N 1
ATOM 832 C CA . GLY A 1 105 ? 4.528 -12.280 6.791 1.00 53.56 105 GLY A CA 1
ATOM 833 C C . GLY A 1 105 ? 5.474 -11.084 6.867 1.00 53.56 105 GLY A C 1
ATOM 834 O O . GLY A 1 105 ? 5.232 -10.184 7.662 1.00 53.56 105 GLY A O 1
ATOM 835 N N . GLY A 1 106 ? 6.559 -11.126 6.088 1.00 60.81 106 GLY A N 1
ATOM 836 C CA . GLY A 1 106 ? 7.509 -10.040 5.851 1.00 60.81 106 GLY A CA 1
ATOM 837 C C . GLY A 1 106 ? 8.343 -9.580 7.049 1.00 60.81 106 GLY A C 1
ATOM 838 O O . GLY A 1 106 ? 7.853 -9.444 8.170 1.00 60.81 106 GLY A O 1
ATOM 839 N N . ASP A 1 107 ? 9.620 -9.299 6.801 1.00 70.38 107 ASP A N 1
ATOM 840 C CA . ASP A 1 107 ? 10.536 -8.730 7.794 1.00 70.38 107 ASP A CA 1
ATOM 841 C C . ASP A 1 107 ? 10.588 -7.207 7.675 1.00 70.38 107 ASP A C 1
ATOM 843 O O . ASP A 1 107 ? 10.423 -6.666 6.581 1.00 70.38 107 ASP A O 1
ATOM 847 N N . VAL A 1 108 ? 10.832 -6.528 8.803 1.00 75.00 108 VAL A N 1
ATOM 848 C CA . VAL A 1 108 ? 11.062 -5.077 8.825 1.00 75.00 108 VAL A CA 1
ATOM 849 C C . VAL A 1 108 ? 12.333 -4.774 8.031 1.00 75.00 108 VAL A C 1
ATOM 851 O O . VAL A 1 108 ? 13.418 -5.230 8.407 1.00 75.00 108 VAL A O 1
ATOM 854 N N . ILE A 1 109 ? 12.198 -4.014 6.948 1.00 79.00 109 ILE A N 1
ATOM 855 C CA . ILE A 1 109 ? 13.317 -3.556 6.112 1.00 79.00 109 ILE A CA 1
ATOM 856 C C . ILE A 1 109 ? 13.715 -2.113 6.424 1.00 79.00 109 ILE A C 1
ATOM 858 O O . ILE A 1 109 ? 14.881 -1.761 6.256 1.00 79.00 109 ILE A O 1
ATOM 862 N N . TYR A 1 110 ? 12.794 -1.324 6.981 1.00 81.44 110 TYR A N 1
ATOM 863 C CA . TYR A 1 110 ? 13.041 0.043 7.421 1.00 81.44 110 TYR A CA 1
ATOM 864 C C . TYR A 1 110 ? 12.205 0.386 8.657 1.00 81.44 110 TYR A C 1
ATOM 866 O O . TYR A 1 110 ? 11.054 -0.032 8.791 1.00 81.44 110 TYR A O 1
ATOM 874 N N . GLN A 1 111 ? 12.800 1.147 9.576 1.00 84.06 111 GLN A N 1
ATOM 875 C CA . GLN A 1 111 ? 12.105 1.714 10.728 1.00 84.06 111 GLN A CA 1
ATOM 876 C C . GLN A 1 111 ? 12.789 3.009 11.157 1.00 84.06 111 GLN A C 1
ATOM 878 O O . GLN A 1 111 ? 13.905 2.990 11.687 1.00 84.06 111 GLN A O 1
ATOM 883 N N . PHE A 1 112 ? 12.104 4.131 10.967 1.00 80.00 112 PHE A N 1
ATOM 884 C CA . PHE A 1 112 ? 12.565 5.439 11.412 1.00 80.00 112 PHE A CA 1
ATOM 885 C C . PHE A 1 112 ? 11.393 6.420 11.491 1.00 80.00 112 PHE A C 1
ATOM 887 O O . PHE A 1 112 ? 10.483 6.379 10.669 1.00 80.00 112 PHE A O 1
ATOM 894 N N . GLY A 1 113 ? 11.433 7.321 12.477 1.00 91.50 113 GLY A N 1
ATOM 895 C CA . GLY A 1 113 ? 10.389 8.326 12.662 1.00 91.50 113 GLY A CA 1
ATOM 896 C C . GLY A 1 113 ? 9.012 7.696 12.872 1.00 91.50 113 GLY A C 1
ATOM 897 O O . GLY A 1 113 ? 8.811 6.920 13.806 1.00 91.50 113 GLY A O 1
ATOM 898 N N . ASP A 1 114 ? 8.081 8.057 12.000 1.00 93.31 114 ASP A N 1
ATOM 899 C CA . ASP A 1 114 ? 6.686 7.634 11.973 1.00 93.31 114 ASP A CA 1
ATOM 900 C C . ASP A 1 114 ? 6.415 6.497 10.976 1.00 93.31 114 ASP A C 1
ATOM 902 O O . ASP A 1 114 ? 5.254 6.176 10.754 1.00 93.31 114 ASP A O 1
ATOM 906 N N . VAL A 1 115 ? 7.443 5.845 10.417 1.00 92.50 115 VAL A N 1
ATOM 907 C CA . VAL A 1 115 ? 7.296 4.800 9.388 1.00 92.50 115 VAL A CA 1
ATOM 908 C C . VAL A 1 115 ? 7.944 3.476 9.815 1.00 92.50 115 VAL A C 1
ATOM 910 O O . VAL A 1 115 ? 9.062 3.439 10.343 1.00 92.50 115 VAL A O 1
ATOM 913 N N . VAL A 1 116 ? 7.237 2.370 9.562 1.00 90.44 116 VAL A N 1
ATOM 914 C CA . VAL A 1 116 ? 7.765 0.997 9.583 1.00 90.44 116 VAL A CA 1
ATOM 915 C C . VAL A 1 116 ? 7.410 0.314 8.265 1.00 90.44 116 VAL A C 1
ATOM 917 O O . VAL A 1 116 ? 6.235 0.224 7.908 1.00 90.44 116 VAL A O 1
ATOM 920 N N . GLU A 1 117 ? 8.417 -0.230 7.589 1.00 89.50 117 GLU A N 1
ATOM 921 C CA . GLU A 1 117 ? 8.274 -0.881 6.285 1.00 89.50 117 GLU A CA 1
ATOM 922 C C . GLU A 1 117 ? 8.617 -2.365 6.385 1.00 89.50 117 GLU A C 1
ATOM 924 O O . GLU A 1 117 ? 9.626 -2.756 6.985 1.00 89.50 117 GLU A O 1
ATOM 929 N N . TYR A 1 118 ? 7.793 -3.199 5.763 1.00 88.06 118 TYR A N 1
ATOM 930 C CA . TYR A 1 118 ? 7.958 -4.640 5.671 1.00 88.06 118 TYR A CA 1
ATOM 931 C C . TYR A 1 118 ? 8.109 -5.057 4.218 1.00 88.06 118 TYR A C 1
ATOM 933 O O . TYR A 1 118 ? 7.287 -4.686 3.390 1.00 88.06 118 TYR A O 1
ATOM 941 N N . LYS A 1 119 ? 9.053 -5.953 3.921 1.00 86.56 119 LYS A N 1
ATOM 942 C CA . LYS A 1 119 ? 9.060 -6.652 2.629 1.00 86.56 119 LYS A CA 1
ATOM 943 C C . LYS A 1 119 ? 8.197 -7.898 2.710 1.00 86.56 119 LYS A C 1
ATOM 945 O O . LYS A 1 119 ? 8.604 -8.880 3.330 1.00 86.56 119 LYS A O 1
ATOM 950 N N . ILE A 1 120 ? 7.029 -7.880 2.079 1.00 86.06 120 ILE A N 1
ATOM 951 C CA . ILE A 1 120 ? 6.097 -9.015 2.090 1.00 86.06 120 ILE A CA 1
ATOM 952 C C . ILE A 1 120 ? 6.222 -9.895 0.849 1.00 86.06 120 ILE A C 1
ATOM 954 O O . ILE A 1 120 ? 5.815 -11.055 0.895 1.00 86.06 120 ILE A O 1
ATOM 958 N N . ASP A 1 121 ? 6.777 -9.373 -0.248 1.00 86.81 121 ASP A N 1
ATOM 959 C CA . ASP A 1 121 ? 6.888 -10.105 -1.506 1.00 86.81 121 ASP A CA 1
ATOM 960 C C . ASP A 1 121 ? 7.880 -9.475 -2.504 1.00 86.81 121 ASP A C 1
ATOM 962 O O . ASP A 1 121 ? 8.469 -8.419 -2.258 1.00 86.81 121 ASP A O 1
ATOM 966 N N . GLU A 1 122 ? 8.052 -10.153 -3.638 1.00 86.44 122 GLU A N 1
ATOM 967 C CA . GLU A 1 122 ? 8.681 -9.640 -4.853 1.00 86.44 122 GLU A CA 1
ATOM 968 C C . GLU A 1 122 ? 7.840 -10.060 -6.072 1.00 86.44 122 GLU A C 1
ATOM 970 O O . GLU A 1 122 ? 7.956 -11.177 -6.586 1.00 86.44 122 GLU A O 1
ATOM 975 N N . LEU A 1 123 ? 6.926 -9.189 -6.498 1.00 86.12 123 LEU A N 1
ATOM 976 C CA . LEU A 1 123 ? 5.960 -9.464 -7.556 1.00 86.12 123 LEU A CA 1
ATOM 977 C C . LEU A 1 123 ? 6.644 -9.539 -8.936 1.00 86.12 123 LEU A C 1
ATOM 979 O O . LEU A 1 123 ? 7.184 -8.538 -9.410 1.00 86.12 123 LEU A O 1
ATOM 983 N N . PRO A 1 124 ? 6.575 -10.681 -9.646 1.00 86.38 124 PRO A N 1
ATOM 984 C CA . PRO A 1 124 ? 7.092 -10.760 -11.006 1.00 86.38 124 PRO A CA 1
ATOM 985 C C . PRO A 1 124 ? 6.289 -9.897 -11.988 1.00 86.38 124 PRO A C 1
ATOM 987 O O . PRO A 1 124 ? 5.064 -9.777 -11.905 1.00 86.38 124 PRO A O 1
ATOM 990 N N . LEU A 1 125 ? 6.988 -9.355 -12.987 1.00 90.44 125 LEU A N 1
ATOM 991 C CA . LEU A 1 125 ? 6.365 -8.571 -14.051 1.00 90.44 125 LEU A CA 1
ATOM 992 C C . LEU A 1 125 ? 5.372 -9.396 -14.868 1.00 90.44 125 LEU A C 1
ATOM 994 O O . LEU A 1 125 ? 5.610 -10.559 -15.189 1.00 90.44 125 LEU A O 1
ATOM 998 N N . ASN A 1 126 ? 4.288 -8.738 -15.277 1.00 93.12 126 ASN A N 1
ATOM 999 C CA . ASN A 1 126 ? 3.213 -9.293 -16.099 1.00 93.12 126 ASN A CA 1
ATOM 1000 C C . ASN A 1 126 ? 2.497 -10.509 -15.490 1.00 93.12 126 ASN A C 1
ATOM 1002 O O . ASN A 1 126 ? 1.843 -11.263 -16.211 1.00 93.12 126 ASN A O 1
ATOM 1006 N N . VAL A 1 127 ? 2.562 -10.672 -14.168 1.00 94.06 127 VAL A N 1
ATOM 1007 C CA . VAL A 1 127 ? 1.829 -11.704 -13.431 1.00 94.06 127 VAL A CA 1
ATOM 1008 C C . VAL A 1 127 ? 0.783 -11.039 -12.547 1.00 94.06 127 VAL A C 1
ATOM 1010 O O . VAL A 1 127 ? 1.078 -10.083 -11.834 1.00 94.06 127 VAL A O 1
ATOM 1013 N N . TRP A 1 128 ? -0.448 -11.547 -12.608 1.00 95.31 128 TRP A N 1
ATOM 1014 C CA . TRP A 1 128 ? -1.469 -11.209 -11.623 1.00 95.31 128 TRP A CA 1
ATOM 1015 C C . TRP A 1 128 ? -1.183 -11.942 -10.323 1.00 95.31 128 TRP A C 1
ATOM 1017 O O . TRP A 1 128 ? -0.999 -13.163 -10.328 1.00 95.31 128 TRP A O 1
ATOM 1027 N N . ARG A 1 129 ? -1.197 -11.207 -9.216 1.00 95.00 129 ARG A N 1
ATOM 1028 C CA . ARG A 1 129 ? -1.085 -11.773 -7.880 1.00 95.00 129 ARG A CA 1
ATOM 1029 C C . ARG A 1 129 ? -2.210 -11.277 -6.998 1.00 95.00 129 ARG A C 1
ATOM 1031 O O . ARG A 1 129 ? -2.500 -10.086 -6.965 1.00 95.00 129 ARG A O 1
ATOM 1038 N N . HIS A 1 130 ? -2.805 -12.231 -6.301 1.00 95.06 130 HIS A N 1
ATOM 1039 C CA . HIS A 1 130 ? -3.795 -11.992 -5.271 1.00 95.06 130 HIS A CA 1
ATOM 1040 C C . HIS A 1 130 ? -3.100 -11.902 -3.912 1.00 95.06 130 HIS A C 1
ATOM 1042 O O . HIS A 1 130 ? -2.282 -12.768 -3.581 1.00 95.06 130 HIS A O 1
ATOM 1048 N N . TYR A 1 131 ? -3.455 -10.893 -3.124 1.00 93.88 131 TYR A N 1
ATOM 1049 C CA . TYR A 1 131 ? -3.022 -10.733 -1.743 1.00 93.88 131 TYR A CA 1
ATOM 1050 C C . TYR A 1 131 ? -4.226 -10.711 -0.812 1.00 93.88 131 TYR A C 1
ATOM 1052 O O . TYR A 1 131 ? -5.203 -10.012 -1.066 1.00 93.88 131 TYR A O 1
ATOM 1060 N N . GLN A 1 132 ? -4.084 -11.427 0.302 1.00 93.94 132 GLN A N 1
ATOM 1061 C CA . GLN A 1 132 ? -4.955 -11.354 1.467 1.00 93.94 132 GLN A CA 1
ATOM 1062 C C . GLN A 1 132 ? -4.076 -11.049 2.682 1.00 93.94 132 GLN A C 1
ATOM 1064 O O . GLN A 1 132 ? -3.303 -11.896 3.135 1.00 93.94 132 GLN A O 1
ATOM 1069 N N . ILE A 1 133 ? -4.158 -9.822 3.185 1.00 93.56 133 ILE A N 1
ATOM 1070 C CA . ILE A 1 133 ? -3.262 -9.280 4.208 1.00 93.56 133 ILE A CA 1
ATOM 1071 C C . ILE A 1 133 ? -4.023 -9.059 5.512 1.00 93.56 133 ILE A C 1
ATOM 1073 O O . ILE A 1 133 ? -5.039 -8.367 5.536 1.00 93.56 133 ILE A O 1
ATOM 1077 N N . ASP A 1 134 ? -3.495 -9.604 6.611 1.00 94.00 134 ASP A N 1
ATOM 1078 C CA . ASP A 1 134 ? -3.931 -9.257 7.969 1.00 94.00 134 ASP A CA 1
ATOM 1079 C C . ASP A 1 134 ? -3.276 -7.948 8.412 1.00 94.00 134 ASP A C 1
ATOM 1081 O O . ASP A 1 134 ? -2.220 -7.946 9.047 1.00 94.00 134 ASP A O 1
ATOM 1085 N N . LEU A 1 135 ? -3.885 -6.825 8.026 1.00 95.06 135 LEU A N 1
ATOM 1086 C CA . LEU A 1 135 ? -3.326 -5.495 8.249 1.00 95.06 135 LEU A CA 1
ATOM 1087 C C . LEU A 1 135 ? -3.208 -5.177 9.744 1.00 95.06 135 LEU A C 1
ATOM 1089 O O . LEU A 1 135 ? -2.193 -4.626 10.167 1.00 95.06 135 LEU A O 1
ATOM 1093 N N . THR A 1 136 ? -4.192 -5.584 10.554 1.00 95.19 136 THR A N 1
ATOM 1094 C CA . THR A 1 136 ? -4.129 -5.445 12.019 1.00 95.19 136 THR A CA 1
ATOM 1095 C C . THR A 1 136 ? -2.888 -6.130 12.582 1.00 95.19 136 THR A C 1
ATOM 1097 O O . THR A 1 136 ? -2.204 -5.547 13.420 1.00 95.19 136 THR A O 1
ATOM 1100 N N . GLY A 1 137 ? -2.554 -7.331 12.101 1.00 94.69 137 GLY A N 1
ATOM 1101 C CA . GLY A 1 137 ? -1.344 -8.040 12.515 1.00 94.69 137 GLY A CA 1
ATOM 1102 C C . GLY A 1 137 ? -0.057 -7.256 12.241 1.00 94.69 137 GLY A C 1
ATOM 1103 O O . GLY A 1 137 ? 0.817 -7.198 13.104 1.00 94.69 137 GLY A O 1
ATOM 1104 N N . TYR A 1 138 ? 0.065 -6.614 11.078 1.00 94.69 138 TYR A N 1
ATOM 1105 C CA . TYR A 1 138 ? 1.242 -5.797 10.755 1.00 94.69 138 TYR A CA 1
ATOM 1106 C C . TYR A 1 138 ? 1.313 -4.515 11.586 1.00 94.69 138 TYR A C 1
ATOM 1108 O O . TYR A 1 138 ? 2.378 -4.210 12.122 1.00 94.69 138 TYR A O 1
ATOM 1116 N N . ILE A 1 139 ? 0.187 -3.816 11.756 1.00 95.62 139 ILE A N 1
ATOM 1117 C CA . ILE A 1 139 ? 0.108 -2.616 12.599 1.00 95.62 139 ILE A CA 1
ATOM 1118 C C . ILE A 1 139 ? 0.496 -2.961 14.043 1.00 95.62 139 ILE A C 1
ATOM 1120 O O . ILE A 1 139 ? 1.321 -2.275 14.642 1.00 95.62 139 ILE A O 1
ATOM 1124 N N . GLU A 1 140 ? -0.039 -4.051 14.601 1.00 95.31 140 GLU A N 1
ATOM 1125 C CA . GLU A 1 140 ? 0.274 -4.487 15.967 1.00 95.31 140 GLU A CA 1
ATOM 1126 C C . GLU A 1 140 ? 1.777 -4.728 16.153 1.00 95.31 140 GLU A C 1
ATOM 1128 O O . GLU A 1 140 ? 2.367 -4.265 17.131 1.00 95.31 140 GLU A O 1
ATOM 1133 N N . ARG A 1 141 ? 2.424 -5.398 15.190 1.00 91.81 141 ARG A N 1
ATOM 1134 C CA . ARG A 1 141 ? 3.872 -5.656 15.234 1.00 91.81 141 ARG A CA 1
ATOM 1135 C C . ARG A 1 141 ? 4.709 -4.384 15.112 1.00 91.81 141 ARG A C 1
ATOM 1137 O O . ARG A 1 141 ? 5.731 -4.290 15.786 1.00 91.81 141 ARG A O 1
ATOM 1144 N N . ALA A 1 142 ? 4.311 -3.448 14.255 1.00 91.75 142 ALA A N 1
ATOM 1145 C CA . ALA A 1 142 ? 5.051 -2.211 14.018 1.00 91.75 142 ALA A CA 1
ATOM 1146 C C . ALA A 1 142 ? 4.958 -1.251 15.208 1.00 91.75 142 ALA A C 1
ATOM 1148 O O . ALA A 1 142 ? 5.936 -0.612 15.596 1.00 91.75 142 ALA A O 1
ATOM 1149 N N . TRP A 1 143 ? 3.767 -1.166 15.797 1.00 94.50 143 TRP A N 1
ATOM 1150 C CA . TRP A 1 143 ? 3.353 0.026 16.522 1.00 94.50 143 TRP A CA 1
ATOM 1151 C C . TRP A 1 143 ? 2.690 -0.246 17.867 1.00 94.50 143 TRP A C 1
ATOM 1153 O O . TRP A 1 143 ? 2.621 0.694 18.665 1.00 94.50 143 TRP A O 1
ATOM 1163 N N . LYS A 1 144 ? 2.232 -1.484 18.111 1.00 95.44 144 LYS A N 1
ATOM 1164 C CA . LYS A 1 144 ? 1.232 -1.861 19.126 1.00 95.44 144 LYS A CA 1
ATOM 1165 C C . LYS A 1 144 ? -0.057 -1.045 19.003 1.00 95.44 144 LYS A C 1
ATOM 1167 O O . LYS A 1 144 ? -0.033 0.186 18.952 1.00 95.44 144 LYS A O 1
ATOM 1172 N N . ILE A 1 145 ? -1.197 -1.717 18.984 1.00 96.50 145 ILE A N 1
ATOM 1173 C CA . ILE A 1 145 ? -2.508 -1.080 18.899 1.00 96.50 145 ILE A CA 1
ATOM 1174 C C . ILE A 1 145 ? -2.995 -0.770 20.309 1.00 96.50 145 ILE A C 1
ATOM 1176 O O . ILE A 1 145 ? -3.084 -1.647 21.170 1.00 96.50 145 ILE A O 1
ATOM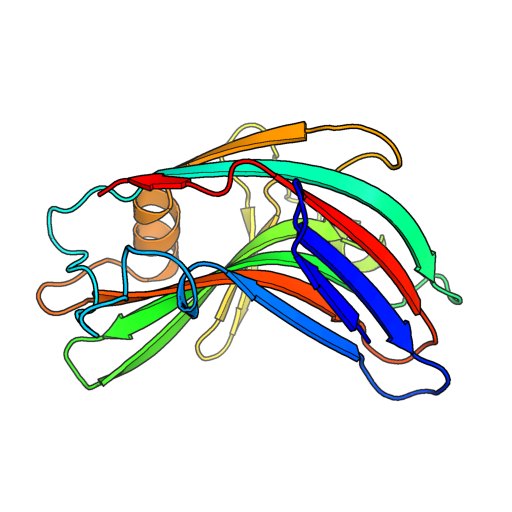 1180 N N . ASN A 1 146 ? -3.353 0.489 20.537 1.00 96.50 146 ASN A N 1
ATOM 1181 C CA . ASN A 1 146 ? -3.923 0.947 21.797 1.00 96.50 146 ASN A CA 1
ATOM 1182 C C . ASN A 1 146 ? -5.383 1.370 21.622 1.00 96.50 146 ASN A C 1
ATOM 1184 O O . ASN A 1 146 ? -5.861 1.632 20.516 1.00 96.50 146 ASN A O 1
ATOM 1188 N N . GLU A 1 147 ? -6.101 1.464 22.740 1.00 96.75 147 GLU A N 1
ATOM 1189 C CA . GLU A 1 147 ? -7.415 2.100 22.750 1.00 96.75 147 GLU A CA 1
ATOM 1190 C C . GLU A 1 147 ? -7.302 3.549 22.247 1.00 96.75 147 GLU A C 1
ATOM 1192 O O . GLU A 1 147 ? -6.411 4.297 22.651 1.00 96.75 147 GLU A O 1
ATOM 1197 N N . GLY A 1 148 ? -8.203 3.937 21.344 1.00 94.88 148 GLY A N 1
ATOM 1198 C CA . GLY A 1 148 ? -8.193 5.250 20.698 1.00 94.88 148 GLY A CA 1
ATOM 1199 C C . GLY A 1 148 ? -7.457 5.301 19.357 1.00 94.88 148 GLY A C 1
ATOM 1200 O O . GLY A 1 148 ? -7.686 6.256 18.615 1.00 94.88 148 GLY A O 1
ATOM 1201 N N . ASP A 1 149 ? -6.661 4.285 19.007 1.00 96.31 149 ASP A N 1
ATOM 1202 C CA . ASP A 1 149 ? -6.030 4.193 17.688 1.00 96.31 149 ASP A CA 1
ATOM 1203 C C . ASP A 1 149 ? -7.074 3.906 16.599 1.00 96.31 149 ASP A C 1
ATOM 1205 O O . ASP A 1 149 ? -7.999 3.100 16.776 1.00 96.31 149 ASP A O 1
ATOM 1209 N N . ARG A 1 150 ? -6.921 4.571 15.453 1.00 94.25 150 ARG A N 1
ATOM 1210 C CA . ARG A 1 150 ? -7.841 4.467 14.319 1.00 94.25 150 ARG A CA 1
ATOM 1211 C C . ARG A 1 150 ? -7.083 4.322 13.011 1.00 94.25 150 ARG A C 1
ATOM 1213 O O . ARG A 1 150 ? -6.122 5.043 12.762 1.00 94.25 150 ARG A O 1
ATOM 1220 N N . LEU A 1 151 ? -7.563 3.439 12.148 1.00 93.12 151 LEU A N 1
ATOM 1221 C CA . LEU A 1 151 ? -7.109 3.351 10.771 1.00 93.12 151 LEU A CA 1
ATOM 1222 C C . LEU A 1 151 ? -7.597 4.596 10.033 1.00 93.12 151 LEU A C 1
ATOM 1224 O O . LEU A 1 151 ? -8.802 4.835 9.960 1.00 93.12 151 LEU A O 1
ATOM 1228 N N . GLU A 1 152 ? -6.664 5.398 9.533 1.00 89.69 152 GLU A N 1
ATOM 1229 C CA . GLU A 1 152 ? -6.926 6.660 8.840 1.00 89.69 152 GLU A CA 1
ATOM 1230 C C . GLU A 1 152 ? -6.974 6.485 7.325 1.00 89.69 152 GLU A C 1
ATOM 1232 O O . GLU A 1 152 ? -7.800 7.101 6.657 1.00 89.69 152 GLU A O 1
ATOM 1237 N N . SER A 1 153 ? -6.120 5.633 6.770 1.00 90.12 153 SER A N 1
ATOM 1238 C CA . SER A 1 153 ? -6.143 5.323 5.346 1.00 90.12 153 SER A CA 1
ATOM 1239 C C . SER A 1 153 ? -5.440 4.001 5.073 1.00 90.12 153 SER A C 1
ATOM 1241 O O . SER A 1 153 ? -4.612 3.541 5.855 1.00 90.12 153 SER A O 1
ATOM 1243 N N . VAL A 1 154 ? -5.787 3.388 3.944 1.00 91.88 154 VAL A N 1
ATOM 1244 C CA . VAL A 1 154 ? -5.072 2.246 3.365 1.00 91.88 154 VAL A CA 1
ATOM 1245 C C . VAL A 1 154 ? -4.944 2.515 1.880 1.00 91.88 154 VAL A C 1
ATOM 1247 O O . VAL A 1 154 ? -5.928 2.905 1.250 1.00 91.88 154 VAL A O 1
ATOM 1250 N N . TYR A 1 155 ? -3.764 2.353 1.307 1.00 91.50 155 TYR A N 1
ATOM 1251 C CA . TYR A 1 155 ? -3.508 2.719 -0.074 1.00 91.50 155 TYR A CA 1
ATOM 1252 C C . TYR A 1 155 ? -2.366 1.945 -0.685 1.00 91.50 155 TYR A C 1
ATOM 1254 O O . TYR A 1 155 ? -1.473 1.475 0.002 1.00 91.50 155 TYR A O 1
ATOM 1262 N N . ILE A 1 156 ? -2.412 1.825 -2.002 1.00 93.25 156 ILE A N 1
ATOM 1263 C CA . ILE A 1 156 ? -1.290 1.343 -2.781 1.00 93.25 156 ILE A CA 1
ATOM 1264 C C . ILE A 1 156 ? -0.503 2.555 -3.247 1.00 93.25 156 ILE A C 1
ATOM 1266 O O . ILE A 1 156 ? -1.083 3.524 -3.752 1.00 93.25 156 ILE A O 1
ATOM 1270 N N . VAL A 1 157 ? 0.806 2.492 -3.067 1.00 92.75 157 VAL A N 1
ATOM 1271 C CA . VAL A 1 157 ? 1.739 3.553 -3.416 1.00 92.75 157 VAL A CA 1
ATOM 1272 C C . VAL A 1 157 ? 2.799 3.030 -4.375 1.00 92.75 157 VAL A C 1
ATOM 1274 O O . VAL A 1 157 ? 3.221 1.879 -4.279 1.00 92.75 157 VAL A O 1
ATOM 1277 N N . VAL A 1 158 ? 3.181 3.873 -5.332 1.00 92.12 158 VAL A N 1
ATOM 1278 C CA . VAL A 1 158 ? 4.351 3.702 -6.194 1.00 92.12 158 VAL A CA 1
ATOM 1279 C C . VAL A 1 158 ? 5.257 4.899 -5.944 1.00 92.12 158 VAL A C 1
ATOM 1281 O O . VAL A 1 158 ? 4.846 6.047 -6.144 1.00 92.12 158 VAL A O 1
ATOM 1284 N N . GLU A 1 159 ? 6.485 4.621 -5.534 1.00 89.44 159 GLU A N 1
ATOM 1285 C CA . GLU A 1 159 ? 7.457 5.623 -5.108 1.00 89.44 159 GLU A CA 1
ATOM 1286 C C . GLU A 1 159 ? 8.817 5.359 -5.724 1.00 89.44 159 GLU A C 1
ATOM 1288 O O . GLU A 1 159 ? 9.261 4.217 -5.756 1.00 89.44 159 GLU A O 1
ATOM 1293 N N . SER A 1 160 ? 9.476 6.415 -6.188 1.00 87.06 160 SER A N 1
ATOM 1294 C CA . SER A 1 160 ? 10.822 6.372 -6.747 1.00 87.06 160 SER A CA 1
ATOM 1295 C C . SER A 1 160 ? 11.658 7.552 -6.274 1.00 87.06 160 SER A C 1
ATOM 1297 O O . SER A 1 160 ? 11.132 8.650 -6.087 1.00 87.06 160 SER A O 1
ATOM 1299 N N . GLU A 1 161 ? 12.973 7.374 -6.201 1.00 81.75 161 GLU A N 1
ATOM 1300 C CA . GLU A 1 161 ? 13.928 8.456 -5.952 1.00 81.75 161 GLU A CA 1
ATOM 1301 C C . GLU A 1 161 ? 14.955 8.574 -7.085 1.00 81.75 161 GLU A C 1
ATOM 1303 O O . GLU A 1 161 ? 15.360 7.585 -7.697 1.00 81.75 161 GLU A O 1
ATOM 1308 N N . GLY A 1 162 ? 15.392 9.807 -7.356 1.00 74.00 162 GLY A N 1
ATOM 1309 C CA . GLY A 1 162 ? 16.474 10.078 -8.290 1.00 74.00 162 GLY A CA 1
ATOM 1310 C C . GLY A 1 162 ? 16.015 9.939 -9.732 1.00 74.00 162 GLY A C 1
ATOM 1311 O O . GLY A 1 162 ? 15.522 10.888 -10.319 1.00 74.00 162 GLY A O 1
ATOM 1312 N N . ASN A 1 163 ? 16.209 8.779 -10.342 1.00 73.75 163 ASN A N 1
ATOM 1313 C CA . ASN A 1 163 ? 16.194 8.668 -11.797 1.00 73.75 163 ASN A CA 1
ATOM 1314 C C . ASN A 1 163 ? 14.794 8.556 -12.428 1.00 73.75 163 ASN A C 1
ATOM 1316 O O . ASN A 1 163 ? 13.805 8.233 -11.759 1.00 73.75 163 ASN A O 1
ATOM 1320 N N . PRO A 1 164 ? 14.700 8.800 -13.751 1.00 80.88 164 PRO A N 1
ATOM 1321 C CA . PRO A 1 164 ? 13.510 8.499 -14.526 1.00 80.88 164 PRO A CA 1
ATOM 1322 C C . PRO A 1 164 ? 13.047 7.050 -14.331 1.00 80.88 164 PRO A C 1
ATOM 1324 O O . PRO A 1 164 ? 13.798 6.095 -14.536 1.00 80.88 164 PRO A O 1
ATOM 1327 N N . VAL A 1 165 ? 11.777 6.893 -13.976 1.00 85.06 165 VAL A N 1
ATOM 1328 C CA . VAL A 1 165 ? 11.096 5.602 -13.881 1.00 85.06 165 VAL A CA 1
ATOM 1329 C C . VAL A 1 165 ? 9.885 5.579 -14.799 1.00 85.06 165 VAL A C 1
ATOM 1331 O O . VAL A 1 165 ? 9.273 6.612 -15.082 1.00 85.06 165 VAL A O 1
ATOM 1334 N N . ASP A 1 166 ? 9.514 4.387 -15.258 1.00 89.06 166 ASP A N 1
ATOM 1335 C CA . ASP A 1 166 ? 8.259 4.144 -15.972 1.00 89.06 166 ASP A CA 1
ATOM 1336 C C . ASP A 1 166 ? 7.591 2.903 -15.379 1.00 89.06 166 ASP A C 1
ATOM 1338 O O . ASP A 1 166 ? 7.975 1.765 -15.672 1.00 89.06 166 ASP A O 1
ATOM 1342 N N . VAL A 1 167 ? 6.593 3.138 -14.528 1.00 91.12 167 VAL A N 1
ATOM 1343 C CA . VAL A 1 167 ? 5.817 2.099 -13.851 1.00 91.12 167 VAL A CA 1
ATOM 1344 C C . VAL A 1 167 ? 4.380 2.129 -14.340 1.00 91.12 167 VAL A C 1
ATOM 1346 O O . VAL A 1 167 ? 3.743 3.183 -14.394 1.00 91.12 167 VAL A O 1
ATOM 1349 N N . MET A 1 168 ? 3.861 0.948 -14.664 1.00 93.62 168 MET A N 1
ATOM 1350 C CA . MET A 1 168 ? 2.447 0.722 -14.928 1.00 93.62 168 MET A CA 1
ATOM 1351 C C . MET A 1 168 ? 1.953 -0.398 -14.020 1.00 93.62 168 MET A C 1
ATOM 1353 O O . MET A 1 168 ? 2.344 -1.560 -14.172 1.00 93.62 168 MET A O 1
ATOM 1357 N N . LEU A 1 169 ? 1.081 -0.029 -13.093 1.00 94.69 169 LEU A N 1
ATOM 1358 C CA . LEU A 1 169 ? 0.472 -0.916 -12.119 1.00 94.69 169 LEU A CA 1
ATOM 1359 C C . LEU A 1 169 ? -1.036 -0.972 -12.366 1.00 94.69 169 LEU A C 1
ATOM 1361 O O . LEU A 1 169 ? -1.702 0.054 -12.483 1.00 94.69 169 LEU A O 1
ATOM 1365 N N . GLU A 1 170 ? -1.573 -2.180 -12.436 1.00 94.19 170 GLU A N 1
ATOM 1366 C CA . GLU A 1 170 ? -3.007 -2.441 -12.425 1.00 94.19 170 GLU A CA 1
ATOM 1367 C C . GLU A 1 170 ? -3.396 -2.992 -11.053 1.00 94.19 170 GLU A C 1
ATOM 1369 O O . GLU A 1 170 ? -2.730 -3.891 -10.540 1.00 94.19 170 GLU A O 1
ATOM 1374 N N . VAL A 1 171 ? -4.475 -2.454 -10.486 1.00 91.94 171 VAL A N 1
ATOM 1375 C CA . VAL A 1 171 ? -5.083 -2.882 -9.225 1.00 91.94 171 VAL A CA 1
ATOM 1376 C C . VAL A 1 171 ? -6.546 -3.220 -9.487 1.00 91.94 171 VAL A C 1
ATOM 1378 O O . VAL A 1 171 ? -7.269 -2.447 -10.126 1.00 91.94 171 VAL A O 1
ATOM 1381 N N . ASP A 1 172 ? -6.983 -4.356 -8.967 1.00 90.31 172 ASP A N 1
ATOM 1382 C CA . ASP A 1 172 ? -8.361 -4.829 -9.032 1.00 90.31 172 ASP A CA 1
ATOM 1383 C C . ASP A 1 172 ? -8.795 -5.382 -7.663 1.00 90.31 172 ASP A C 1
ATOM 1385 O O . ASP A 1 172 ? -7.958 -5.676 -6.808 1.00 90.31 172 ASP A O 1
ATOM 1389 N N . ASN A 1 173 ? -10.106 -5.483 -7.437 1.00 84.81 173 ASN A N 1
ATOM 1390 C CA . ASN A 1 173 ? -10.706 -6.093 -6.245 1.00 84.81 173 ASN A CA 1
ATOM 1391 C C . ASN A 1 173 ? -10.109 -5.634 -4.898 1.00 84.81 173 ASN A C 1
ATOM 1393 O O . ASN A 1 173 ? -9.937 -6.458 -4.006 1.00 84.81 173 ASN A O 1
ATOM 1397 N N . LEU A 1 174 ? -9.796 -4.343 -4.726 1.00 86.12 174 LEU A N 1
ATOM 1398 C CA . LEU A 1 174 ? -9.341 -3.824 -3.431 1.00 86.12 174 LEU A CA 1
ATOM 1399 C C . LEU A 1 174 ? -10.516 -3.759 -2.443 1.00 86.12 174 LEU A C 1
ATOM 1401 O O . LEU A 1 174 ? -11.384 -2.890 -2.543 1.00 86.12 174 LEU A O 1
ATOM 1405 N N . TRP A 1 175 ? -10.509 -4.658 -1.466 1.00 85.62 175 TRP A N 1
ATOM 1406 C CA . TRP A 1 175 ? -11.503 -4.773 -0.408 1.00 85.62 175 TRP A CA 1
ATOM 1407 C C . TRP A 1 175 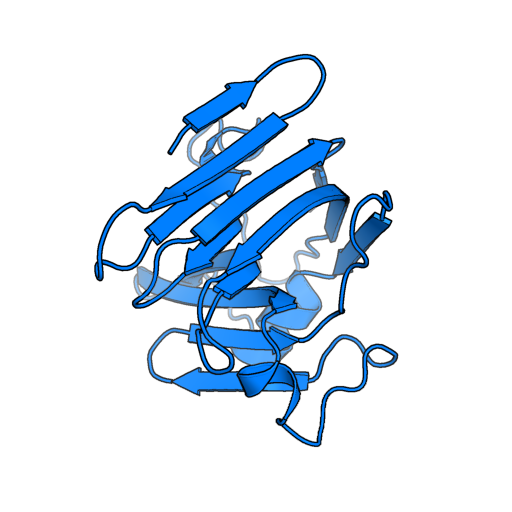? -10.853 -4.656 0.956 1.00 85.62 175 TRP A C 1
ATOM 1409 O O . TRP A 1 175 ? -9.797 -5.228 1.210 1.00 85.62 175 TRP A O 1
ATOM 1419 N N . ILE A 1 176 ? -11.534 -3.958 1.859 1.00 85.25 176 ILE A N 1
ATOM 1420 C CA . ILE A 1 176 ? -11.098 -3.810 3.243 1.00 85.25 176 ILE A CA 1
ATOM 1421 C C . ILE A 1 176 ? -12.254 -4.226 4.132 1.00 85.25 176 ILE A C 1
ATOM 1423 O O . ILE A 1 176 ? -13.380 -3.750 3.975 1.00 85.25 176 ILE A O 1
ATOM 1427 N N . LYS A 1 177 ? -11.977 -5.188 5.005 1.00 85.50 177 LYS A N 1
ATOM 1428 C CA . LYS A 1 177 ? -12.951 -5.848 5.872 1.00 85.50 177 LYS A CA 1
ATOM 1429 C C . LYS A 1 177 ? -12.512 -5.629 7.311 1.00 85.50 177 LYS A C 1
ATOM 1431 O O . LYS A 1 177 ? -11.341 -5.846 7.605 1.00 85.50 177 LYS A O 1
ATOM 1436 N N . SER A 1 178 ? -13.434 -5.205 8.169 1.00 79.44 178 SER A N 1
ATOM 1437 C CA . SER A 1 178 ? -13.216 -4.893 9.589 1.00 79.44 178 SER A CA 1
ATOM 1438 C C . SER A 1 178 ? -14.167 -5.668 10.484 1.00 79.44 178 SER A C 1
ATOM 1440 O O . SER A 1 178 ? -15.341 -5.780 10.056 1.00 79.44 178 SER A O 1
#

Sequence (178 aa):
WNISFSDRTSIALRTFGPEGGHIATGMWWTSGFKEGEKIPLYNTRILVDFDVKVSRFNYEAPGDWLRIALACAVQRGNGEVVYTELDFLDSPETQKHAKGNILLGGDVIYQFGDVVEYKIDELPLNVWRHYQIDLTGYIERAWKINEGDRLESVYIVVESEGNPVDVMLEVDNLWIKS

Secondary structure (DSSP, 8-state):
-EEEESSSEEEEEE--SSS-EEEEEEGGGSGGGTT-PPEE-TT---EEEEEEEEEEEEESSTT--EEEEEEEEEE-TTS-EEEEEEEEEE-TTGGG-TT--GGGT-EEEEEETTEEEEE---PPTT-EEEEEEEHHHHHHHHH---TT-EEEEEEEEEEE-SS-EEEEEEEEEEEEE-

Organism: NCBI:txid412755

=== Feature glossary ===
Key to the feature types in this record:

pLDDT. pLDDT is the predicted lDDT-Cα score: AlphaFold's confidence that the local environment of each residue (all inter-atomic distances within 15 Å) is correctly placed. It is a per-residue number between 0 and 100, with higher meaning more reliable.

Radius of gyration, Cα contacts, bounding box. The geometric summary reports three shape descriptors. Rg (radius of gyration) measures how spread out the Cα atoms are about their centre of mass; compact globular proteins have small Rg, elongated or unfolded ones large. Cα contacts (<8 Å, |i−j|>4) count long-range residue pairs in spatial proximity — high for tightly packed folds, near zero for rods or random coil. The bounding-box extents give the protein's footprint along x, y, z in Å.

Backbone torsions (φ/ψ). Backbone dihedral angles. Every residue except chain termini has a φ (preceding-C → N → Cα → C) and a ψ (N → Cα → C → next-N). They are reported in degrees following the IUPAC sign convention. Secondary structure is essentially a statement about which (φ, ψ) basin each residue occupies.

Contact-map, Ramachandran, and PAE plots. Plot images: a contact map (which residues are close in 3D, as an N×N binary image), a Ramachandran scatter (backbone torsion angles, revealing secondary-structure composition at a glance), and — for AlphaFold structures — a PAE heatmap (pairwise prediction confidence).

Predicted aligned error. Predicted Aligned Error (PAE) is an AlphaFold confidence matrix: entry (i, j) is the expected error in the position of residue j, in ångströms, when the prediction is superimposed on the true structure at residue i. Low PAE within a block of residues means that block is internally rigid and well-predicted; high PAE between two blocks means their relative placement is uncertain even if each block individually is confident.

Secondary structure (3-state, P-SEA). Three-state secondary structure (P-SEA) collapses the eight DSSP classes into helix (a), strand (b), and coil (c). P-SEA assigns these from Cα geometry alone — distances and angles — without requiring backbone oxygens, so it works on any Cα trace.

Solvent-accessible surface area. Solvent-accessible surface area (SASA) is the area in Å² traced out by the centre of a 1.4 Å probe sphere (a water molecule) rolled over the protein's van der Waals surface (Shrake–Rupley / Lee–Richards construction). Buried residues have near-zero SASA; fully exposed residues can exceed 200 Å². The total SASA scales roughly with the number of surface residues.

Foldseek 3Di. The Foldseek 3Di string encodes local tertiary geometry as a 20-letter alphabet — one character per residue — derived from the relative positions of nearby Cα atoms. Unlike the amino-acid sequence, 3Di is a direct function of the 3D structure, so two proteins with the same fold have similar 3Di strings even at low sequence identity.

B-factor. For experimental (PDB) structures, the B-factor (temperature factor) quantifies the positional spread of each atom in the crystal — a combination of thermal vibration and static disorder — in units of Å². High B-factors mark flexible loops or poorly resolved regions; low B-factors mark the rigid, well-ordered core.

mmCIF coordinates. The mmCIF block holds the 3D Cartesian coordinates of each backbone atom (N, Cα, C, O) in ångströms. mmCIF is the PDB's canonical archive format — a tagged-loop text representation of the atomic model.

InterPro / GO / CATH / organism. Functional annotations link the protein to curated databases. InterPro entries identify conserved domains and families by matching the sequence against member-database signatures (Pfam, PROSITE, CDD, …). Gene Ontology (GO) terms describe molecular function, biological process, and cellular component in a controlled vocabulary. CATH places the structure in a hierarchical fold classification (Class/Architecture/Topology/Homologous-superfamily). The organism is the source species.

Rendered structure images. Structure images are PyMOL renders from six orthogonal camera directions. Cartoon representation draws helices as coils and strands as arrows; sticks shows the backbone as bonds; surface shows the solvent-excluded envelope. Rainbow coloring maps sequence position to hue (blue→red, N→C); chain coloring assigns a distinct color per polypeptide.

Sequence. This is the polypeptide sequence — one letter per residue, N-terminus first. Length ranges from a few dozen residues for small domains to over a thousand for large multi-domain proteins.

Secondary structure (8-state, DSSP). The SS8 string is DSSP's per-residue secondary-structure call. α-helix (H) means an i→i+4 H-bond ladder; β-strand (E) means the residue participates in a β-sheet; 3₁₀ (G) and π (I) are tighter and wider helices; T/S are turns/bends; '-' is loop.

Nearest PDB structures. Structural nearest neighbors (via Foldseek easy-search vs the PDB). Reported per hit: target PDB id, E-value, and alignment TM-score. A TM-score above ~0.5 is the conventional threshold for 'same fold'.